Protein AF-0000000079065259 (afdb_homodimer)

Secondary structure (DSSP, 8-state):
--HHHHHHHHHHHH-TT--HHHHHHHHT--HHHHHHHHHHHHHTTSEEEEEEEE-GGGGT--EEEEEEEEE-TT--HHHHHHHHTT-TTEEEEEEEESSSSEEEEEEESSHHHHHHHHHHHHHSTTEEEEEEEEEEEEEE-S--PPPPP--/--HHHHHHHHHHHH-TT--HHHHHHHHT--HHHHHHHHHHHHHTTSEEEEEEEE-GGGGT--EEEEEEEEE-TT--HHHHHHHHTT-TTEEEEEEEESSSSEEEEEEESSHHHHHHHHHHHHHSTTEEEEEEEEEEEEEE-S--PPPPP--

pLDDT: mean 95.21, std 5.78, range [47.5, 98.75]

Sequence (302 aa):
MDAVDRQLIQALRENGRASYAELGRLVGLSGPSVTDRINRLETAGVITGYRATVDSASLGLGVTALIGISLSDAADHEDVARRLKDLAEIEDCWFIAGDDSYMLKVRVGDVDGLEKTIRRLSGTKGVSRTRTTIVLSTKWENRVGELPEESMDAVDRQLIQALRENGRASYAELGRLVGLSGPSVTDRINRLETAGVITGYRATVDSASLGLGVTALIGISLSDAADHEDVARRLKDLAEIEDCWFIAGDDSYMLKVRVGDVDGLEKTIRRLSGTKGVSRTRTTIVLSTKWENRVGELPEES

Solvent-accessible surface area (backbone atoms only — not comparable to full-atom values): 16024 Å² total; per-residue (Å²): 133,55,72,63,55,50,50,52,50,51,49,27,44,71,31,33,66,65,44,54,62,58,50,8,66,73,71,72,47,52,46,69,58,42,50,52,51,51,50,48,36,40,74,71,48,38,38,68,48,31,21,39,38,64,38,48,56,79,60,52,36,64,31,43,31,42,33,33,30,28,61,35,92,85,40,51,68,67,60,37,52,58,58,53,65,72,42,56,46,50,25,28,37,30,36,37,60,57,96,32,44,30,45,31,36,34,50,28,52,39,69,68,51,45,52,52,48,53,52,50,51,60,64,36,77,42,41,65,45,75,46,80,29,45,47,74,43,75,77,46,65,79,49,80,52,82,74,68,73,87,127,132,54,72,64,54,49,50,53,51,51,50,25,42,69,31,32,65,65,46,54,64,58,53,10,67,74,71,73,46,52,45,68,59,43,49,51,50,51,51,48,35,39,74,71,48,39,38,68,47,30,22,38,38,64,37,49,54,80,57,51,35,64,31,43,33,41,35,34,31,28,60,34,91,84,39,53,69,67,60,38,54,57,58,53,65,72,43,55,45,49,26,27,36,30,37,36,61,58,97,32,44,29,44,32,36,35,51,28,52,37,69,67,50,44,53,52,50,52,52,52,52,59,65,35,77,41,42,65,45,73,46,80,30,46,46,74,42,74,78,46,66,79,49,82,51,82,73,67,73,85,128

InterPro domains:
  IPR000485 AsnC-type HTH domain [PF13404] (1-42)
  IPR000485 AsnC-type HTH domain [PR00033] (1-17)
  IPR000485 AsnC-type HTH domain [PR00033] (17-28)
  IPR000485 AsnC-type HTH domain [PR00033] (28-47)
  IPR000485 AsnC-type HTH domain [PS50956] (1-62)
  IPR011008 Dimeric alpha-beta barrel [SSF54909] (61-143)
  IPR011991 ArsR-like helix-turn-helix domain [cd00090] (2-52)
  IPR019885 Transcription regulator HTH, AsnC-type, conserved site [PS00519] (19-45)
  IPR019887 Transcription regulator AsnC/Lrp, ligand binding domain [PF01037] (64-142)
  IPR019888 Transcription regulator AsnC-like [SM00344] (1-108)
  IPR036388 Winged helix-like DNA-binding domain superfamily [G3DSA:1.10.10.10] (2-52)
  IPR036390 Winged helix DNA-binding domain superfamily [SSF46785] (1-60)

Structure (mmCIF, N/CA/C/O backbone):
data_AF-0000000079065259-model_v1
#
loop_
_entity.id
_entity.type
_entity.pdbx_description
1 polymer 'AsnC family transcriptional regulator'
#
loop_
_atom_site.group_PDB
_atom_site.id
_atom_site.type_symbol
_atom_site.label_atom_id
_atom_site.label_alt_id
_atom_site.label_comp_id
_atom_site.label_asym_id
_atom_site.label_entity_id
_atom_site.label_seq_id
_atom_site.pdbx_PDB_ins_code
_atom_site.Cartn_x
_atom_site.Cartn_y
_atom_site.Cartn_z
_atom_site.occupancy
_atom_site.B_iso_or_equiv
_atom_site.auth_seq_id
_atom_site.auth_comp_id
_atom_site.auth_asym_id
_atom_site.auth_atom_id
_atom_site.pdbx_PDB_model_num
ATOM 1 N N . MET A 1 1 ? -21.047 -11.742 -5.621 1 87.88 1 MET A N 1
ATOM 2 C CA . MET A 1 1 ? -19.938 -12.453 -4.996 1 87.88 1 MET A CA 1
ATOM 3 C C . MET A 1 1 ? -20.406 -13.227 -3.77 1 87.88 1 MET A C 1
ATOM 5 O O . MET A 1 1 ? -21.047 -12.664 -2.881 1 87.88 1 MET A O 1
ATOM 9 N N . ASP A 1 2 ? -20.25 -14.422 -3.752 1 92.44 2 ASP A N 1
ATOM 10 C CA . ASP A 1 2 ? -20.75 -15.242 -2.648 1 92.44 2 ASP A CA 1
ATOM 11 C C . ASP A 1 2 ? -19.625 -15.562 -1.657 1 92.44 2 ASP A C 1
ATOM 13 O O . ASP A 1 2 ? -18.531 -14.992 -1.744 1 92.44 2 ASP A O 1
ATOM 17 N N . ALA A 1 3 ? -19.969 -16.391 -0.69 1 93.19 3 ALA A N 1
ATOM 18 C CA . ALA A 1 3 ? -19.062 -16.703 0.403 1 93.19 3 ALA A CA 1
ATOM 19 C C . ALA A 1 3 ? -17.797 -17.391 -0.116 1 93.19 3 ALA A C 1
ATOM 21 O O . ALA A 1 3 ? -16.703 -17.172 0.393 1 93.19 3 ALA A O 1
ATOM 22 N N . VAL A 1 4 ? -17.984 -18.219 -1.066 1 95.25 4 VAL A N 1
ATOM 23 C CA . VAL A 1 4 ? -16.859 -18.938 -1.641 1 95.25 4 VAL A CA 1
ATOM 24 C C . VAL A 1 4 ? -15.906 -17.969 -2.311 1 95.25 4 VAL A C 1
ATOM 26 O O . VAL A 1 4 ? -14.688 -18.047 -2.115 1 95.25 4 VAL A O 1
ATOM 29 N N . ASP A 1 5 ? -16.453 -17.062 -3.129 1 95.94 5 ASP A N 1
ATOM 30 C CA . ASP A 1 5 ? -15.633 -16.047 -3.768 1 95.94 5 ASP A CA 1
ATOM 31 C C . ASP A 1 5 ? -14.805 -15.281 -2.734 1 95.94 5 ASP A C 1
ATOM 33 O O . ASP A 1 5 ? -13.609 -15.062 -2.93 1 95.94 5 ASP A O 1
ATOM 37 N N . ARG A 1 6 ? -15.43 -14.922 -1.672 1 95.25 6 ARG A N 1
ATOM 38 C CA . ARG A 1 6 ? -14.766 -14.148 -0.633 1 95.25 6 ARG A CA 1
ATOM 39 C C . ARG A 1 6 ? -13.641 -14.953 0.016 1 95.25 6 ARG A C 1
ATOM 41 O O . ARG A 1 6 ? -12.578 -14.422 0.318 1 95.25 6 ARG A O 1
ATOM 48 N N . GLN A 1 7 ? -13.898 -16.141 0.241 1 95.75 7 GLN A N 1
ATOM 49 C CA . GLN A 1 7 ? -12.875 -17 0.818 1 95.75 7 GLN A CA 1
ATOM 50 C C . GLN A 1 7 ? -11.672 -17.141 -0.114 1 95.75 7 GLN A C 1
ATOM 52 O O . GLN A 1 7 ? -10.523 -17.094 0.336 1 95.75 7 GLN A O 1
ATOM 57 N N . LEU A 1 8 ? -11.977 -17.328 -1.354 1 97.12 8 LEU A N 1
ATOM 58 C CA . LEU A 1 8 ? -10.906 -17.438 -2.346 1 97.12 8 LEU A CA 1
ATOM 59 C C . LEU A 1 8 ? -10.078 -16.156 -2.393 1 97.12 8 LEU A C 1
ATOM 61 O O . LEU A 1 8 ? -8.852 -16.219 -2.42 1 97.12 8 LEU A O 1
ATOM 65 N N . ILE A 1 9 ? -10.766 -15.039 -2.396 1 97.25 9 ILE A N 1
ATOM 66 C CA . ILE A 1 9 ? -10.086 -13.75 -2.439 1 97.25 9 ILE A CA 1
ATOM 67 C C . ILE A 1 9 ? -9.203 -13.594 -1.205 1 97.25 9 ILE A C 1
ATOM 69 O O . ILE A 1 9 ? -8.039 -13.195 -1.314 1 97.25 9 ILE A O 1
ATOM 73 N N . GLN A 1 10 ? -9.805 -13.922 -0.078 1 96 10 GLN A N 1
ATOM 74 C CA . GLN A 1 10 ? -9.047 -13.797 1.164 1 96 10 GLN A CA 1
ATOM 75 C C . GLN A 1 10 ? -7.793 -14.672 1.13 1 96 10 GLN A C 1
ATOM 77 O O . GLN A 1 10 ? -6.711 -14.219 1.506 1 96 10 GLN A O 1
ATOM 82 N N . ALA A 1 11 ? -7.91 -15.852 0.717 1 97 11 ALA A N 1
ATOM 83 C CA . ALA A 1 11 ? -6.785 -16.781 0.634 1 97 11 ALA A CA 1
ATOM 84 C C . ALA A 1 11 ? -5.699 -16.25 -0.3 1 97 11 ALA A C 1
ATOM 86 O O . ALA A 1 11 ? -4.512 -16.297 0.024 1 97 11 ALA A O 1
ATOM 87 N N . LEU A 1 12 ? -6.09 -15.688 -1.413 1 97.69 12 LEU A N 1
ATOM 88 C CA . LEU A 1 12 ? -5.145 -15.195 -2.41 1 97.69 12 LEU A CA 1
ATOM 89 C C . LEU A 1 12 ? -4.484 -13.906 -1.939 1 97.69 12 LEU A C 1
ATOM 91 O O . LEU A 1 12 ? -3.332 -13.633 -2.285 1 97.69 12 LEU A O 1
ATOM 95 N N . ARG A 1 13 ? -5.199 -13.086 -1.148 1 96.81 13 ARG A N 1
ATOM 96 C CA . ARG A 1 13 ? -4.605 -11.891 -0.563 1 96.81 13 ARG A CA 1
ATOM 97 C C . ARG A 1 13 ? -3.531 -12.25 0.455 1 96.81 13 ARG A C 1
ATOM 99 O O . ARG A 1 13 ? -2.555 -11.516 0.624 1 96.81 13 ARG A O 1
ATOM 106 N N . GLU A 1 14 ? -3.74 -13.367 1.063 1 95.81 14 GLU A N 1
ATOM 107 C CA . GLU A 1 14 ? -2.768 -13.844 2.045 1 95.81 14 GLU A CA 1
ATOM 108 C C . GLU A 1 14 ? -1.596 -14.547 1.366 1 95.81 14 GLU A C 1
ATOM 110 O O . GLU A 1 14 ? -0.452 -14.422 1.809 1 95.81 14 GLU A O 1
ATOM 115 N N . ASN A 1 15 ? -1.936 -15.258 0.372 1 96.94 15 ASN A N 1
ATOM 116 C CA . ASN A 1 15 ? -0.942 -15.945 -0.444 1 96.94 15 ASN A CA 1
ATOM 117 C C . ASN A 1 15 ? -1.307 -15.906 -1.926 1 96.94 15 ASN A C 1
ATOM 119 O O . ASN A 1 15 ? -2.02 -16.781 -2.418 1 96.94 15 ASN A O 1
ATOM 123 N N . GLY A 1 16 ? -0.635 -15.047 -2.592 1 97.19 16 GLY A N 1
ATOM 124 C CA . GLY A 1 16 ? -0.936 -14.812 -3.996 1 97.19 16 GLY A CA 1
ATOM 125 C C . GLY A 1 16 ? -0.464 -15.938 -4.898 1 97.19 16 GLY A C 1
ATOM 126 O O . GLY A 1 16 ? -0.795 -15.969 -6.086 1 97.19 16 GLY A O 1
ATOM 127 N N . ARG A 1 17 ? 0.291 -16.875 -4.359 1 95.94 17 ARG A N 1
ATOM 128 C CA . ARG A 1 17 ? 0.796 -17.984 -5.156 1 95.94 17 ARG A CA 1
ATOM 129 C C . ARG A 1 17 ? 0.145 -19.297 -4.738 1 95.94 17 ARG A C 1
ATOM 131 O O . ARG A 1 17 ? 0.593 -20.375 -5.141 1 95.94 17 ARG A O 1
ATOM 138 N N . ALA A 1 18 ? -0.876 -19.188 -3.918 1 95.81 18 ALA A N 1
ATOM 13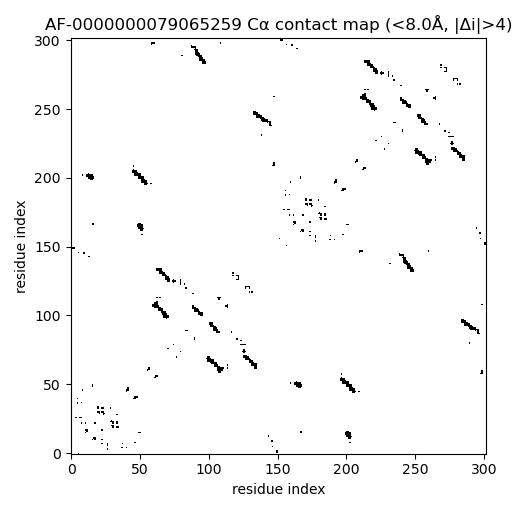9 C CA . ALA A 1 18 ? -1.6 -20.406 -3.559 1 95.81 18 ALA A CA 1
ATOM 140 C C . ALA A 1 18 ? -2.035 -21.172 -4.805 1 95.81 18 ALA A C 1
ATOM 142 O O . ALA A 1 18 ? -2.516 -20.562 -5.773 1 95.81 18 ALA A O 1
ATOM 143 N N . SER A 1 19 ? -1.857 -22.484 -4.762 1 94.12 19 SER A N 1
ATOM 144 C CA . SER A 1 19 ? -2.225 -23.297 -5.91 1 94.12 19 SER A CA 1
ATOM 145 C C . SER A 1 19 ? -3.734 -23.5 -5.984 1 94.12 19 SER A C 1
ATOM 147 O O . SER A 1 19 ? -4.426 -23.422 -4.969 1 94.12 19 SER A O 1
ATOM 149 N N . TYR A 1 20 ? -4.125 -23.812 -7.172 1 92.44 20 TYR A N 1
ATOM 150 C CA . TYR A 1 20 ? -5.551 -24.078 -7.34 1 92.44 20 TYR A CA 1
ATOM 151 C C . TYR A 1 20 ? -5.969 -25.312 -6.535 1 92.44 20 TYR A C 1
ATOM 153 O O . TYR A 1 20 ? -7.098 -25.375 -6.039 1 92.44 20 TYR A O 1
ATOM 161 N N . ALA A 1 21 ? -5.078 -26.266 -6.418 1 93.75 21 ALA A N 1
ATOM 162 C CA . ALA A 1 21 ? -5.348 -27.438 -5.605 1 93.75 21 ALA A CA 1
ATOM 163 C C . ALA A 1 21 ? -5.531 -27.062 -4.137 1 93.75 21 ALA A C 1
ATOM 165 O O . ALA A 1 21 ? -6.473 -27.516 -3.484 1 93.75 21 ALA A O 1
ATOM 166 N N . GLU A 1 22 ? -4.652 -26.266 -3.617 1 95.5 22 GLU A N 1
ATOM 167 C CA . GLU A 1 22 ? -4.746 -25.797 -2.242 1 95.5 22 GLU A CA 1
ATOM 168 C C . GLU A 1 22 ? -6.031 -25 -2.021 1 95.5 22 GLU A C 1
ATOM 170 O O . GLU A 1 22 ? -6.719 -25.188 -1.015 1 95.5 22 GLU A O 1
ATOM 175 N N . LEU A 1 23 ? -6.355 -24.141 -2.959 1 97.38 23 LEU A N 1
ATOM 176 C CA . LEU A 1 23 ? -7.559 -23.312 -2.865 1 97.38 23 LEU A CA 1
ATOM 177 C C . LEU A 1 23 ? -8.812 -24.172 -2.912 1 97.38 23 LEU A C 1
ATOM 179 O O . LEU A 1 23 ? -9.781 -23.922 -2.193 1 97.38 23 LEU A O 1
ATOM 183 N N . GLY A 1 24 ? -8.758 -25.172 -3.801 1 97.25 24 GLY A N 1
ATOM 184 C CA . GLY A 1 24 ? -9.875 -26.109 -3.861 1 97.25 24 GLY A CA 1
ATOM 185 C C . GLY A 1 24 ? -10.133 -26.812 -2.543 1 97.25 24 GLY A C 1
ATOM 186 O O . GLY A 1 24 ? -11.289 -26.938 -2.123 1 97.25 24 GLY A O 1
ATOM 187 N N . ARG A 1 25 ? -9.117 -27.312 -1.9 1 96.69 25 ARG A N 1
ATOM 188 C CA . ARG A 1 25 ? -9.242 -27.953 -0.598 1 96.69 25 ARG A CA 1
ATOM 189 C C . ARG A 1 25 ? -9.82 -27 0.437 1 96.69 25 ARG A C 1
ATOM 191 O O . ARG A 1 25 ? -10.648 -27.406 1.259 1 96.69 25 ARG A O 1
ATOM 198 N N . LEU A 1 26 ? -9.43 -25.797 0.358 1 95.5 26 LEU A N 1
ATOM 199 C CA . LEU A 1 26 ? -9.859 -24.781 1.312 1 95.5 26 LEU A CA 1
ATOM 200 C C . LEU A 1 26 ? -11.367 -24.562 1.229 1 95.5 26 LEU A C 1
ATOM 202 O O . LEU A 1 26 ? -12.031 -24.391 2.254 1 95.5 26 LEU A O 1
ATOM 206 N N . VAL A 1 27 ? -11.953 -24.547 0.035 1 96.31 27 VAL A N 1
ATOM 207 C CA . VAL A 1 27 ? -13.344 -24.109 -0.113 1 96.31 27 VAL A CA 1
ATOM 208 C C . VAL A 1 27 ? -14.219 -25.312 -0.477 1 96.31 27 VAL A C 1
ATOM 210 O O . VAL A 1 27 ? -15.43 -25.156 -0.673 1 96.31 27 VAL A O 1
ATOM 213 N N . GLY A 1 28 ? -13.625 -26.438 -0.65 1 96.69 28 GLY A N 1
ATOM 214 C CA . GLY A 1 28 ? -14.383 -27.641 -0.938 1 96.69 28 GLY A CA 1
ATOM 215 C C . GLY A 1 28 ? -14.844 -27.734 -2.381 1 96.69 28 GLY A C 1
ATOM 216 O O . GLY A 1 28 ? -15.977 -28.141 -2.654 1 96.69 28 GLY A O 1
ATOM 217 N N . LEU A 1 29 ? -14.117 -27.281 -3.285 1 96.69 29 LEU A N 1
ATOM 218 C CA . LEU A 1 29 ? -14.414 -27.328 -4.711 1 96.69 29 LEU A CA 1
ATOM 219 C C . LEU A 1 29 ? -13.305 -28.031 -5.484 1 96.69 29 LEU A C 1
ATOM 221 O O . LEU A 1 29 ? -12.203 -28.219 -4.961 1 96.69 29 LEU A O 1
ATOM 225 N N . SER A 1 30 ? -13.672 -28.422 -6.719 1 93.81 30 SER A N 1
ATOM 226 C CA . SER A 1 30 ? -12.672 -29 -7.605 1 93.81 30 SER A CA 1
ATOM 227 C C . SER A 1 30 ? -11.734 -27.922 -8.156 1 93.81 30 SER A C 1
ATOM 229 O O . SER A 1 30 ? -12.07 -26.734 -8.156 1 93.81 30 SER A O 1
ATOM 231 N N . GLY A 1 31 ? -10.578 -28.375 -8.656 1 91.31 31 GLY A N 1
ATOM 232 C CA . GLY A 1 31 ? -9.625 -27.469 -9.289 1 91.31 31 GLY A CA 1
ATOM 233 C C . GLY A 1 31 ? -10.227 -26.656 -10.406 1 91.31 31 GLY A C 1
ATOM 234 O O . GLY A 1 31 ? -10.156 -25.422 -10.391 1 91.31 31 GLY A O 1
ATOM 235 N N . PRO A 1 32 ? -10.859 -27.312 -11.328 1 93.81 32 PRO A N 1
ATOM 236 C CA . PRO A 1 32 ? -11.492 -26.578 -12.43 1 93.81 32 PRO A CA 1
ATOM 237 C C . PRO A 1 32 ? -12.539 -25.578 -11.961 1 93.81 32 PRO A C 1
ATOM 239 O O . PRO A 1 32 ? -12.641 -24.484 -12.508 1 93.81 32 PRO A O 1
ATOM 242 N N . SER A 1 33 ? -13.336 -25.875 -11 1 95.69 33 SER A N 1
ATOM 243 C CA . SER A 1 33 ? -14.336 -24.953 -10.461 1 95.69 33 SER A CA 1
ATOM 244 C C . SER A 1 33 ? -13.672 -23.719 -9.844 1 95.69 33 SER A C 1
ATOM 246 O O . SER A 1 33 ? -14.148 -22.594 -10.031 1 95.69 33 SER A O 1
ATOM 248 N N . VAL A 1 34 ? -12.602 -23.984 -9.125 1 97.25 34 VAL A N 1
ATOM 249 C CA . VAL A 1 34 ? -11.852 -22.891 -8.531 1 97.25 34 VAL A CA 1
ATOM 250 C C . VAL A 1 34 ? -11.266 -22 -9.633 1 97.25 34 VAL A C 1
ATOM 252 O O . VAL A 1 34 ? -11.352 -20.781 -9.562 1 97.25 34 VAL A O 1
ATOM 255 N N . THR A 1 35 ? -10.703 -22.656 -10.609 1 96.19 35 THR A N 1
ATOM 256 C CA . THR A 1 35 ? -10.133 -21.922 -11.734 1 96.19 35 THR A CA 1
ATOM 257 C C . THR A 1 35 ? -11.18 -21.031 -12.391 1 96.19 35 THR A C 1
ATOM 259 O O . THR A 1 35 ? -10.914 -19.859 -12.664 1 96.19 35 THR A O 1
ATOM 262 N N . ASP A 1 36 ? -12.305 -21.516 -12.602 1 97.06 36 ASP A N 1
ATOM 263 C CA . ASP A 1 36 ? -13.398 -20.766 -13.219 1 97.06 36 ASP A CA 1
ATOM 264 C C . ASP A 1 36 ? -13.781 -19.562 -12.367 1 97.06 36 ASP A C 1
ATOM 266 O O . ASP A 1 36 ? -13.945 -18.453 -12.883 1 97.06 36 ASP A O 1
ATOM 270 N N . ARG A 1 37 ? -13.891 -19.781 -11.141 1 97.5 37 ARG A N 1
ATOM 271 C CA . ARG A 1 37 ? -14.273 -18.703 -10.227 1 97.5 37 ARG A CA 1
ATOM 272 C C . ARG A 1 37 ? -13.219 -17.609 -10.203 1 97.5 37 ARG A C 1
ATOM 274 O O . ARG A 1 37 ? -13.547 -16.422 -10.258 1 97.5 37 ARG A O 1
ATOM 281 N N . ILE A 1 38 ? -11.992 -17.969 -10.125 1 97.5 38 ILE A N 1
ATOM 282 C CA . ILE A 1 38 ? -10.898 -17 -10.07 1 97.5 38 ILE A CA 1
ATOM 283 C C . ILE A 1 38 ? -10.852 -16.203 -11.375 1 97.5 38 ILE A C 1
ATOM 285 O O . ILE A 1 38 ? -10.695 -14.984 -11.359 1 97.5 38 ILE A O 1
ATOM 289 N N . ASN A 1 39 ? -11.008 -16.938 -12.453 1 97.5 39 ASN A N 1
ATOM 290 C CA . ASN A 1 39 ? -11.039 -16.266 -13.75 1 97.5 39 ASN A CA 1
ATOM 291 C C . ASN A 1 39 ? -12.156 -15.227 -13.805 1 97.5 39 ASN A C 1
ATOM 293 O O . ASN A 1 39 ? -11.961 -14.125 -14.32 1 97.5 39 ASN A O 1
ATOM 297 N N . ARG A 1 40 ? -13.219 -15.523 -13.328 1 97.69 40 ARG A N 1
ATOM 298 C CA . ARG A 1 40 ? -14.352 -14.602 -13.305 1 97.69 40 ARG A CA 1
ATOM 299 C C . ARG A 1 40 ? -14.039 -13.383 -12.445 1 97.69 40 ARG A C 1
ATOM 301 O O . ARG A 1 40 ? -14.359 -12.25 -12.82 1 97.69 40 ARG A O 1
ATOM 308 N N . LEU A 1 41 ? -13.484 -13.656 -11.289 1 97.94 41 LEU A N 1
ATOM 309 C CA . LEU A 1 41 ? -13.117 -12.57 -10.383 1 97.94 41 LEU A CA 1
ATOM 310 C C . LEU A 1 41 ? -12.094 -11.641 -11.023 1 97.94 41 LEU A C 1
ATOM 312 O O . LEU A 1 41 ? -12.148 -10.422 -10.836 1 97.94 41 LEU A O 1
ATOM 316 N N . GLU A 1 42 ? -11.172 -12.18 -11.758 1 97.81 42 GLU A N 1
ATOM 317 C CA . GLU A 1 42 ? -10.164 -11.391 -12.461 1 97.81 42 GLU A CA 1
ATOM 318 C C . GLU A 1 42 ? -10.789 -10.609 -13.617 1 97.81 42 GLU A C 1
ATOM 320 O O . GLU A 1 42 ? -10.539 -9.406 -13.773 1 97.81 42 GLU A O 1
ATOM 325 N N . THR A 1 43 ? -11.641 -11.266 -14.375 1 97.81 43 THR A N 1
ATOM 326 C CA . THR A 1 43 ? -12.289 -10.633 -15.516 1 97.81 43 THR A CA 1
ATOM 327 C C . THR A 1 43 ? -13.203 -9.5 -15.062 1 97.81 43 THR A C 1
ATOM 329 O O . THR A 1 43 ? -13.305 -8.469 -15.727 1 97.81 43 THR A O 1
ATOM 332 N N . ALA A 1 44 ? -13.828 -9.703 -13.922 1 97.25 44 ALA A N 1
ATOM 333 C CA . ALA A 1 44 ? -14.75 -8.711 -13.375 1 97.25 44 ALA A CA 1
ATOM 334 C C . ALA A 1 44 ? -13.992 -7.547 -12.75 1 97.25 44 ALA A C 1
ATOM 336 O O . ALA A 1 44 ? -14.594 -6.543 -12.359 1 97.25 44 ALA A O 1
ATOM 337 N N . GLY A 1 45 ? -12.68 -7.656 -12.562 1 97.06 45 GLY A N 1
ATOM 338 C CA . GLY A 1 45 ? -11.859 -6.582 -12.016 1 97.06 45 GLY A CA 1
ATOM 339 C C . GLY A 1 45 ? -11.828 -6.562 -10.5 1 97.06 45 GLY A C 1
ATOM 340 O O . GLY A 1 45 ? -11.406 -5.578 -9.898 1 97.06 45 GLY A O 1
ATOM 341 N N . VAL A 1 46 ? -12.383 -7.602 -9.844 1 97.38 46 VAL A N 1
ATOM 342 C CA . VAL A 1 46 ? -12.297 -7.719 -8.398 1 97.38 46 VAL A CA 1
ATOM 343 C C . VAL A 1 46 ? -10.859 -8.023 -7.988 1 97.38 46 VAL A C 1
ATOM 345 O O . VAL A 1 46 ? -10.305 -7.375 -7.098 1 97.38 46 VAL A O 1
ATOM 348 N N . ILE A 1 47 ? -10.344 -9.086 -8.547 1 97.69 47 ILE A N 1
ATOM 349 C CA . ILE A 1 47 ? -8.914 -9.32 -8.461 1 97.69 47 ILE A CA 1
ATOM 350 C C . ILE A 1 47 ? -8.203 -8.602 -9.609 1 97.69 47 ILE A C 1
ATOM 352 O O . ILE A 1 47 ? -8.484 -8.852 -10.781 1 97.69 47 ILE A O 1
ATOM 356 N N . THR A 1 48 ? -7.258 -7.746 -9.25 1 97.12 48 THR A N 1
ATOM 357 C CA . THR A 1 48 ? -6.691 -6.875 -10.273 1 97.12 48 THR A CA 1
ATOM 358 C C . THR A 1 48 ? -5.273 -7.312 -10.625 1 97.12 48 THR A C 1
ATOM 360 O O . THR A 1 48 ? -4.656 -6.75 -11.531 1 97.12 48 THR A O 1
ATOM 363 N N . GLY A 1 49 ? -4.719 -8.305 -9.883 1 96.75 49 GLY A N 1
ATOM 364 C CA . GLY A 1 49 ? -3.398 -8.828 -10.195 1 96.75 49 GLY A CA 1
ATOM 365 C C . GLY A 1 49 ? -2.742 -9.523 -9.023 1 96.75 49 GLY A C 1
ATOM 366 O O . GLY A 1 49 ? -3.393 -9.789 -8.008 1 96.75 49 GLY A O 1
ATOM 367 N N . TYR A 1 50 ? -1.503 -9.859 -9.195 1 97.56 50 TYR A N 1
ATOM 368 C CA . TYR A 1 50 ? -0.663 -10.516 -8.203 1 97.56 50 TYR A CA 1
ATOM 369 C C . TYR A 1 50 ? 0.716 -9.867 -8.141 1 97.56 50 TYR A C 1
ATOM 371 O O . TYR A 1 50 ? 1.293 -9.523 -9.172 1 97.56 50 TYR A O 1
ATOM 379 N N . ARG A 1 51 ? 1.202 -9.758 -6.934 1 97.31 51 ARG A N 1
ATOM 380 C CA . ARG A 1 51 ? 2.494 -9.102 -6.777 1 97.31 51 ARG A CA 1
ATOM 381 C C . ARG A 1 51 ? 3.328 -9.773 -5.691 1 97.31 51 ARG A C 1
ATOM 383 O O . ARG A 1 51 ? 2.783 -10.281 -4.715 1 97.31 51 ARG A O 1
ATOM 390 N N . ALA A 1 52 ? 4.617 -9.688 -5.898 1 97.5 52 ALA A N 1
ATOM 391 C CA . ALA A 1 52 ? 5.52 -10.008 -4.793 1 97.5 52 ALA A CA 1
ATOM 392 C C . ALA A 1 52 ? 5.633 -8.828 -3.826 1 97.5 52 ALA A C 1
ATOM 394 O O . ALA A 1 52 ? 5.684 -7.672 -4.25 1 97.5 52 ALA A O 1
ATOM 395 N N . THR A 1 53 ? 5.57 -9.125 -2.586 1 96.62 53 THR A N 1
ATOM 396 C CA . THR A 1 53 ? 5.926 -8.141 -1.566 1 96.62 53 THR A CA 1
ATOM 397 C C . THR A 1 53 ? 7.414 -8.211 -1.245 1 96.62 53 THR A C 1
ATOM 399 O O . THR A 1 53 ? 8.008 -9.297 -1.239 1 96.62 53 THR A O 1
ATOM 402 N N . VAL A 1 54 ? 7.984 -7.012 -0.981 1 96.31 54 VAL A N 1
ATOM 403 C CA . VAL A 1 54 ? 9.438 -6.957 -0.828 1 96.31 54 VAL A CA 1
ATOM 404 C C . VAL A 1 54 ? 9.797 -6.055 0.352 1 96.31 54 VAL A C 1
ATOM 406 O O . VAL A 1 54 ? 8.984 -5.234 0.785 1 96.31 54 VAL A O 1
ATOM 409 N N . ASP A 1 55 ? 10.961 -6.293 0.897 1 96.19 55 ASP A N 1
ATOM 410 C CA . ASP A 1 55 ? 11.586 -5.363 1.831 1 96.19 55 ASP A CA 1
ATOM 411 C C . ASP A 1 55 ? 12.297 -4.234 1.088 1 96.19 55 ASP A C 1
ATOM 413 O O . ASP A 1 55 ? 13.398 -4.418 0.575 1 96.19 55 ASP A O 1
ATOM 417 N N . SER A 1 56 ? 11.719 -3.08 1.075 1 94.12 56 SER A N 1
ATOM 418 C CA . SER A 1 56 ? 12.211 -1.969 0.269 1 94.12 56 SER A CA 1
ATOM 419 C C . SER A 1 56 ? 13.633 -1.577 0.673 1 94.12 56 SER A C 1
ATOM 421 O O . SER A 1 56 ? 14.438 -1.192 -0.174 1 94.12 56 SER A O 1
ATOM 423 N N . ALA A 1 57 ? 13.898 -1.638 1.931 1 92.56 57 ALA A N 1
ATOM 424 C CA . ALA A 1 57 ? 15.227 -1.269 2.416 1 92.56 57 ALA A CA 1
ATOM 425 C C . ALA A 1 57 ? 16.297 -2.16 1.8 1 92.56 57 ALA A C 1
ATOM 427 O O . ALA A 1 57 ? 17.375 -1.679 1.42 1 92.56 57 ALA A O 1
ATOM 428 N N . SER A 1 58 ? 16.031 -3.406 1.653 1 93.75 58 SER A N 1
ATOM 429 C CA . SER A 1 58 ? 16.969 -4.359 1.064 1 93.75 58 SER A CA 1
ATOM 430 C C . SER A 1 58 ? 17.203 -4.062 -0.413 1 93.75 58 SER A C 1
ATOM 432 O O . SER A 1 58 ? 18.156 -4.559 -1.007 1 93.75 58 SER A O 1
ATOM 434 N N . LEU A 1 59 ? 16.328 -3.264 -0.984 1 93.62 59 LEU A N 1
ATOM 435 C CA . LEU A 1 59 ? 16.438 -2.951 -2.406 1 93.62 59 LEU A CA 1
ATOM 436 C C . LEU A 1 59 ? 17.031 -1.562 -2.613 1 93.62 59 LEU A C 1
ATOM 438 O O . LEU A 1 59 ? 17.031 -1.042 -3.73 1 93.62 59 LEU A O 1
ATOM 442 N N . GLY A 1 60 ? 17.484 -0.951 -1.553 1 92.56 60 GLY A N 1
ATOM 443 C CA . GLY A 1 60 ? 18.109 0.359 -1.634 1 92.56 60 GLY A CA 1
ATOM 444 C C . GLY A 1 60 ? 17.109 1.501 -1.596 1 92.56 60 GLY A C 1
ATOM 445 O O . GLY A 1 60 ? 17.438 2.629 -1.97 1 92.56 60 GLY A O 1
ATOM 446 N N . LEU A 1 61 ? 15.945 1.176 -1.272 1 95.19 61 LEU A N 1
ATOM 447 C CA . LEU A 1 61 ? 14.898 2.178 -1.084 1 95.19 61 LEU A CA 1
ATOM 448 C C . LEU A 1 61 ? 14.625 2.404 0.399 1 95.19 61 LEU A C 1
ATOM 450 O O . LEU A 1 61 ? 13.594 1.961 0.917 1 95.19 61 LEU A O 1
ATOM 454 N N . GLY A 1 62 ? 15.492 3.211 0.968 1 94.69 62 GLY A N 1
ATOM 455 C CA . GLY A 1 62 ? 15.531 3.264 2.42 1 94.69 62 GLY A CA 1
ATOM 456 C C . GLY A 1 62 ? 14.766 4.438 2.998 1 94.69 62 GLY A C 1
ATOM 457 O O . GLY A 1 62 ? 14.648 4.57 4.219 1 94.69 62 GLY A O 1
ATOM 458 N N . VAL A 1 63 ? 14.234 5.281 2.102 1 97.06 63 VAL A N 1
ATOM 459 C CA . VAL A 1 63 ? 13.562 6.477 2.604 1 97.06 63 VAL A CA 1
ATOM 460 C C . VAL A 1 63 ? 12.117 6.5 2.115 1 97.06 63 VAL A C 1
ATOM 462 O O . VAL A 1 63 ? 11.859 6.383 0.915 1 97.06 63 VAL A O 1
ATOM 465 N N . THR A 1 64 ? 11.234 6.578 3.037 1 98.19 64 THR A N 1
ATOM 466 C CA . THR A 1 64 ? 9.812 6.77 2.758 1 98.19 64 THR A CA 1
ATOM 467 C C . THR A 1 64 ? 9.336 8.109 3.301 1 98.19 64 THR A C 1
ATOM 469 O O . THR A 1 64 ? 9.75 8.539 4.379 1 98.19 64 THR A O 1
ATOM 472 N N . ALA A 1 65 ? 8.508 8.766 2.543 1 98.75 65 ALA A N 1
ATOM 473 C CA . ALA A 1 65 ? 7.922 10.023 3.002 1 98.75 65 ALA A CA 1
ATOM 474 C C . ALA A 1 65 ? 6.465 10.141 2.561 1 98.75 65 ALA A C 1
ATOM 476 O O . ALA A 1 65 ? 6.074 9.586 1.531 1 98.75 65 ALA A O 1
ATOM 477 N N . LEU A 1 66 ? 5.699 10.773 3.365 1 98.69 66 LEU A N 1
ATOM 478 C CA . LEU A 1 66 ? 4.352 11.227 3.027 1 98.69 66 LEU A CA 1
ATOM 479 C C . LEU A 1 66 ? 4.348 12.711 2.684 1 98.69 66 LEU A C 1
ATOM 481 O O . LEU A 1 66 ? 4.805 13.539 3.475 1 98.69 66 LEU A O 1
ATOM 485 N N . ILE A 1 67 ? 3.777 13.047 1.506 1 98.62 67 ILE A N 1
ATOM 486 C CA . ILE A 1 67 ? 3.865 14.43 1.037 1 98.62 67 ILE A CA 1
ATOM 487 C C . ILE A 1 67 ? 2.471 14.953 0.703 1 98.62 67 ILE A C 1
ATOM 489 O O . ILE A 1 67 ? 1.815 14.445 -0.212 1 98.62 67 ILE A O 1
ATOM 493 N N . GLY A 1 68 ? 2.055 15.906 1.438 1 98.12 68 GLY A N 1
ATOM 494 C CA . GLY A 1 68 ? 0.863 16.656 1.075 1 98.12 68 GLY A CA 1
ATOM 495 C C . GLY A 1 68 ? 1.111 17.688 -0.012 1 98.12 68 GLY A C 1
ATOM 496 O O . GLY A 1 68 ? 2.141 18.359 -0.009 1 98.12 68 GLY A O 1
ATOM 497 N N . ILE A 1 69 ? 0.161 17.75 -0.955 1 98 69 ILE A N 1
ATOM 498 C CA . ILE A 1 69 ? 0.253 18.688 -2.059 1 98 69 ILE A CA 1
ATOM 499 C C . ILE A 1 69 ? -0.976 19.594 -2.064 1 98 69 ILE A C 1
ATOM 501 O O . ILE A 1 69 ? -2.109 19.125 -1.984 1 98 69 ILE A O 1
ATOM 505 N N . SER A 1 70 ? -0.725 20.859 -2.102 1 97.69 70 SER A N 1
ATOM 506 C CA . SER A 1 70 ? -1.779 21.828 -2.354 1 97.69 70 SER A CA 1
ATOM 507 C C . SER A 1 70 ? -1.735 22.328 -3.791 1 97.69 70 SER A C 1
ATOM 509 O O . SER A 1 70 ? -0.656 22.531 -4.355 1 97.69 70 SER A O 1
ATOM 511 N N . LEU A 1 71 ? -2.861 22.578 -4.348 1 96.94 71 LEU A N 1
ATOM 512 C CA . LEU A 1 71 ? -2.949 23 -5.738 1 96.94 71 LEU A CA 1
ATOM 513 C C . LEU A 1 71 ? -3.277 24.484 -5.836 1 96.94 71 LEU A C 1
ATOM 515 O O . LEU A 1 71 ? -3.914 25.047 -4.941 1 96.94 71 LEU A O 1
ATOM 519 N N . SER A 1 72 ? -2.838 25.031 -6.926 1 95.06 72 SER A N 1
ATOM 520 C CA . SER A 1 72 ? -3.23 26.406 -7.211 1 95.06 72 SER A CA 1
ATOM 521 C C . SER A 1 72 ? -4.699 26.484 -7.613 1 95.06 72 SER A C 1
ATOM 523 O O . SER A 1 72 ? -5.289 25.5 -8.039 1 95.06 72 SER A O 1
ATOM 525 N N . ASP A 1 73 ? -5.23 27.703 -7.43 1 90.12 73 ASP A N 1
ATOM 526 C CA . ASP A 1 73 ? -6.648 27.922 -7.695 1 90.12 73 ASP A CA 1
ATOM 527 C C . ASP A 1 73 ? -6.996 27.562 -9.141 1 90.12 73 ASP A C 1
ATOM 529 O O . ASP A 1 73 ? -8.086 27.062 -9.422 1 90.12 73 ASP A O 1
ATOM 533 N N . ALA A 1 74 ? -6.062 27.75 -10.008 1 90.25 74 ALA A N 1
ATOM 534 C CA . ALA A 1 74 ? -6.332 27.578 -11.43 1 90.25 74 ALA A CA 1
ATOM 535 C C . ALA A 1 74 ? -5.988 26.156 -11.883 1 90.25 74 ALA A C 1
ATOM 537 O O . ALA A 1 74 ? -6.168 25.812 -13.055 1 90.25 74 ALA A O 1
ATOM 538 N N . ALA A 1 75 ? -5.637 25.359 -10.867 1 90.25 75 ALA A N 1
ATOM 539 C CA . ALA A 1 75 ? -5.117 24.062 -11.281 1 90.25 75 ALA A CA 1
ATOM 540 C C . ALA A 1 75 ? -6.246 23.109 -11.656 1 90.25 75 ALA A C 1
ATOM 542 O O . ALA A 1 75 ? -7.289 23.078 -10.992 1 90.25 75 ALA A O 1
ATOM 543 N N . ASP A 1 76 ? -6.047 22.453 -12.75 1 92.56 76 ASP A N 1
ATOM 544 C CA . ASP A 1 76 ? -6.863 21.297 -13.094 1 92.56 76 ASP A CA 1
ATOM 545 C C . ASP A 1 76 ? -6.367 20.047 -12.375 1 92.56 76 ASP A C 1
ATOM 547 O O . ASP A 1 76 ? -5.305 19.516 -12.695 1 92.56 76 ASP A O 1
ATOM 551 N N . HIS A 1 77 ? -7.23 19.5 -11.492 1 90.12 77 HIS A N 1
ATOM 552 C CA . HIS A 1 77 ? -6.824 18.406 -10.625 1 90.12 77 HIS A CA 1
ATOM 553 C C . HIS A 1 77 ? -6.434 17.172 -11.438 1 90.12 77 HIS A C 1
ATOM 555 O O . HIS A 1 77 ? -5.48 16.469 -11.086 1 90.12 77 HIS A O 1
ATOM 561 N N . GLU A 1 78 ? -7.125 16.938 -12.477 1 92.12 78 GLU A N 1
ATOM 562 C CA . GLU A 1 78 ? -6.832 15.758 -13.289 1 92.12 78 GLU A CA 1
ATOM 563 C C . GLU A 1 78 ? -5.523 15.938 -14.062 1 92.12 78 GLU A C 1
ATOM 565 O O . GLU A 1 78 ? -4.773 14.977 -14.242 1 92.12 78 GLU A O 1
ATOM 570 N N . ASP A 1 79 ? -5.359 17.109 -14.469 1 95.19 79 ASP A N 1
ATOM 571 C CA . ASP A 1 79 ? -4.105 17.406 -15.148 1 95.19 79 ASP A CA 1
ATOM 572 C C . ASP A 1 79 ? -2.914 17.219 -14.211 1 95.19 79 ASP A C 1
ATOM 574 O O . ASP A 1 79 ? -1.884 16.672 -14.609 1 95.19 79 ASP A O 1
ATOM 578 N N . VAL A 1 80 ? -3.041 17.625 -13.047 1 96.25 80 VAL A N 1
ATOM 579 C CA . VAL A 1 80 ? -1.972 17.484 -12.07 1 96.25 80 VAL A CA 1
ATOM 580 C C . VAL A 1 80 ? -1.718 16 -11.797 1 96.25 80 VAL A C 1
ATOM 582 O O . VAL A 1 80 ? -0.567 15.555 -11.773 1 96.25 80 VAL A O 1
ATOM 585 N N . ALA A 1 81 ? -2.775 15.25 -11.594 1 95.75 81 ALA A N 1
ATOM 586 C CA . ALA A 1 81 ? -2.633 13.82 -11.359 1 95.75 81 ALA A CA 1
ATOM 587 C C . ALA A 1 81 ? -1.852 13.148 -12.484 1 95.75 81 ALA A C 1
ATOM 589 O O . ALA A 1 81 ? -1.018 12.273 -12.242 1 95.75 81 ALA A O 1
ATOM 590 N N . ARG A 1 82 ? -2.113 13.539 -13.68 1 96.12 82 ARG A N 1
ATOM 591 C CA . ARG A 1 82 ? -1.407 12.992 -14.836 1 96.12 82 ARG A CA 1
ATOM 592 C C . ARG A 1 82 ? 0.084 13.312 -14.766 1 96.12 82 ARG A C 1
ATOM 594 O O . ARG A 1 82 ? 0.919 12.453 -15.062 1 96.12 82 ARG A O 1
ATOM 601 N N . ARG A 1 83 ? 0.402 14.477 -14.375 1 96.88 83 ARG A N 1
ATOM 602 C CA . ARG A 1 83 ? 1.798 14.883 -14.25 1 96.88 83 ARG A CA 1
ATOM 603 C C . ARG A 1 83 ? 2.484 14.133 -13.117 1 96.88 83 ARG A C 1
ATOM 605 O O . ARG A 1 83 ? 3.656 13.766 -13.227 1 96.88 83 ARG A O 1
ATOM 612 N N . LEU A 1 84 ? 1.759 13.945 -12.055 1 97.31 84 LEU A N 1
ATOM 613 C CA . LEU A 1 84 ? 2.305 13.203 -10.922 1 97.31 84 LEU A CA 1
ATOM 614 C C . LEU A 1 84 ? 2.656 11.773 -11.328 1 97.31 84 LEU A C 1
ATOM 616 O O . LEU A 1 84 ? 3.598 11.188 -10.789 1 97.31 84 LEU A O 1
ATOM 620 N N . LYS A 1 85 ? 1.953 11.25 -12.266 1 96.25 85 LYS A N 1
ATOM 621 C CA . LYS A 1 85 ? 2.16 9.875 -12.711 1 96.25 85 LYS A CA 1
ATOM 622 C C . LYS A 1 85 ? 3.533 9.703 -13.352 1 96.25 85 LYS A C 1
ATOM 624 O O . LYS A 1 85 ? 4.055 8.586 -13.43 1 96.25 85 LYS A O 1
ATOM 629 N N . ASP A 1 86 ? 4.129 10.766 -13.766 1 95.12 86 ASP A N 1
ATOM 630 C CA . ASP A 1 86 ? 5.441 10.727 -14.406 1 95.12 86 ASP A CA 1
ATOM 631 C C . ASP A 1 86 ? 6.547 10.531 -13.367 1 95.12 86 ASP A C 1
ATOM 633 O O . ASP A 1 86 ? 7.691 10.234 -13.719 1 95.12 86 ASP A O 1
ATOM 637 N N . LEU A 1 87 ? 6.246 10.727 -12.172 1 96.19 87 LEU A N 1
ATOM 638 C CA . LEU A 1 87 ? 7.207 10.523 -11.094 1 96.19 87 LEU A CA 1
ATOM 639 C C . LEU A 1 87 ? 7.113 9.102 -10.547 1 96.19 87 LEU A C 1
ATOM 641 O O . LEU A 1 87 ? 6.227 8.797 -9.75 1 96.19 87 LEU A O 1
ATOM 645 N N . ALA A 1 88 ? 8.055 8.312 -10.82 1 94.62 88 ALA A N 1
ATOM 646 C CA . ALA A 1 88 ? 8.008 6.879 -10.57 1 94.62 88 ALA A CA 1
ATOM 647 C C . ALA A 1 88 ? 8.141 6.578 -9.078 1 94.62 88 ALA A C 1
ATOM 649 O O . ALA A 1 88 ? 7.734 5.512 -8.617 1 94.62 88 ALA A O 1
ATOM 650 N N . GLU A 1 89 ? 8.703 7.492 -8.359 1 95.94 89 GLU A N 1
ATOM 651 C CA . GLU A 1 89 ? 8.961 7.27 -6.938 1 95.94 89 GLU A CA 1
ATOM 652 C C . GLU A 1 89 ? 7.672 7.391 -6.125 1 95.94 89 GLU A C 1
ATOM 654 O O . GLU A 1 89 ? 7.641 7.02 -4.949 1 95.94 89 GLU A O 1
ATOM 659 N N . ILE A 1 90 ? 6.629 7.918 -6.75 1 98.19 90 ILE A N 1
ATOM 660 C CA . ILE A 1 90 ? 5.344 7.988 -6.066 1 98.19 90 ILE A CA 1
ATOM 661 C C . ILE A 1 90 ? 4.672 6.617 -6.09 1 98.19 90 ILE A C 1
ATOM 663 O O . ILE A 1 90 ? 4.219 6.16 -7.141 1 98.19 90 ILE A O 1
ATOM 667 N N . GLU A 1 91 ? 4.508 6.07 -4.918 1 97.38 91 GLU A N 1
ATOM 668 C CA . GLU A 1 91 ? 3.924 4.734 -4.82 1 97.38 91 GLU A CA 1
ATOM 669 C C . GLU A 1 91 ? 2.41 4.805 -4.629 1 97.38 91 GLU A C 1
ATOM 671 O O . GLU A 1 91 ? 1.681 3.92 -5.078 1 97.38 91 GLU A O 1
ATOM 676 N N . ASP A 1 92 ? 1.971 5.746 -3.887 1 98.31 92 ASP A N 1
ATOM 677 C CA . ASP A 1 92 ? 0.55 5.973 -3.637 1 98.31 92 ASP A CA 1
ATOM 678 C C . ASP A 1 92 ? 0.176 7.434 -3.875 1 98.31 92 ASP A C 1
ATOM 680 O O . ASP A 1 92 ? 0.94 8.344 -3.535 1 98.31 92 ASP A O 1
ATOM 684 N N . CYS A 1 93 ? -0.99 7.617 -4.438 1 98.5 93 CYS A N 1
ATOM 685 C CA . CYS A 1 93 ? -1.545 8.938 -4.723 1 98.5 93 CYS A CA 1
ATOM 686 C C . CYS A 1 93 ? -3.029 8.984 -4.383 1 98.5 93 CYS A C 1
ATOM 688 O O . CYS A 1 93 ? -3.842 8.32 -5.031 1 98.5 93 CYS A O 1
ATOM 690 N N . TRP A 1 94 ? -3.291 9.797 -3.381 1 98.31 94 TRP A N 1
ATOM 691 C CA . TRP A 1 94 ? -4.668 9.914 -2.908 1 98.31 94 TRP A CA 1
ATOM 692 C C . TRP A 1 94 ? -5.164 11.352 -3.045 1 98.31 94 TRP A C 1
ATOM 694 O O . TRP A 1 94 ? -4.484 12.289 -2.633 1 98.31 94 TRP A O 1
ATOM 704 N N . PHE A 1 95 ? -6.371 11.602 -3.662 1 98.19 95 PHE A N 1
ATOM 705 C CA . PHE A 1 95 ? -7.109 12.852 -3.6 1 98.19 95 PHE A CA 1
ATOM 706 C C . PHE A 1 95 ? -7.914 12.938 -2.307 1 98.19 95 PHE A C 1
ATOM 708 O O . PHE A 1 95 ? -8.711 12.047 -2.002 1 98.19 95 PHE A O 1
ATOM 715 N N . ILE A 1 96 ? -7.68 14 -1.572 1 97.88 96 ILE A N 1
ATOM 716 C CA . ILE A 1 96 ? -8.172 13.938 -0.2 1 97.88 96 ILE A CA 1
ATOM 717 C C . ILE A 1 96 ? -8.984 15.195 0.11 1 97.88 96 ILE A C 1
ATOM 719 O O . ILE A 1 96 ? -8.898 16.188 -0.609 1 97.88 96 ILE A O 1
ATOM 723 N N . ALA A 1 97 ? -9.859 15.016 1.202 1 95.31 97 ALA A N 1
ATOM 724 C CA . ALA A 1 97 ? -10.562 16.141 1.81 1 95.31 97 ALA A CA 1
ATOM 725 C C . ALA A 1 97 ? -9.789 16.688 3.008 1 95.31 97 ALA A C 1
ATOM 727 O O . ALA A 1 97 ? -10 16.25 4.141 1 95.31 97 ALA A O 1
ATOM 728 N N . GLY A 1 98 ? -8.844 17.453 2.879 1 90.56 98 GLY A N 1
ATOM 729 C CA . GLY A 1 98 ? -8.055 18.016 3.957 1 90.56 98 GLY A CA 1
ATOM 730 C C . GLY A 1 98 ? -7.43 19.359 3.594 1 90.56 98 GLY A C 1
ATOM 731 O O . GLY A 1 98 ? -7.875 20.031 2.658 1 90.56 98 GLY A O 1
ATOM 732 N N . ASP A 1 99 ? -6.422 19.703 4.398 1 90.31 99 ASP A N 1
ATOM 733 C CA . ASP A 1 99 ? -5.723 20.953 4.137 1 90.31 99 ASP A CA 1
ATOM 734 C C . ASP A 1 99 ? -5.008 20.922 2.787 1 90.31 99 ASP A C 1
ATOM 736 O O . ASP A 1 99 ? -4.883 21.938 2.117 1 90.31 99 ASP A O 1
ATOM 740 N N . ASP A 1 100 ? -4.566 19.766 2.451 1 95.81 100 ASP A N 1
ATOM 741 C CA . ASP A 1 100 ? -3.969 19.547 1.139 1 95.81 100 ASP A CA 1
ATOM 742 C C . ASP A 1 100 ? -4.969 18.891 0.187 1 95.81 100 ASP A C 1
ATOM 744 O O . ASP A 1 100 ? -6.027 18.422 0.614 1 95.81 100 ASP A O 1
ATOM 748 N N . SER A 1 101 ? -4.59 18.953 -1.104 1 97.25 101 SER A N 1
ATOM 749 C CA . SER A 1 101 ? -5.449 18.344 -2.113 1 97.25 101 SER A CA 1
ATOM 750 C C . SER A 1 101 ? -5.066 16.891 -2.359 1 97.25 101 SER A C 1
ATOM 752 O O . SER A 1 101 ? -5.926 16.062 -2.676 1 97.25 101 SER A O 1
ATOM 754 N N . TYR A 1 102 ? -3.793 16.609 -2.221 1 98.25 102 TYR A N 1
ATOM 755 C CA . TYR A 1 102 ? -3.305 15.25 -2.389 1 98.25 102 TYR A CA 1
ATOM 756 C C . TYR A 1 102 ? -2.416 14.836 -1.22 1 98.25 102 TYR A C 1
ATOM 758 O O . TYR A 1 102 ? -1.752 15.68 -0.612 1 98.25 102 TYR A O 1
ATOM 766 N N . MET A 1 103 ? -2.479 13.578 -0.94 1 98.56 103 MET A N 1
ATOM 767 C CA . MET A 1 103 ? -1.449 12.914 -0.148 1 98.56 103 MET A CA 1
ATOM 768 C C . MET A 1 103 ? -0.714 11.867 -0.98 1 98.56 103 MET A C 1
ATOM 770 O O . MET A 1 103 ? -1.343 11.039 -1.635 1 98.56 103 MET A O 1
ATOM 774 N N . LEU A 1 104 ? 0.606 11.953 -0.99 1 98.75 104 LEU A N 1
ATOM 775 C CA . LEU A 1 104 ? 1.458 11.016 -1.72 1 98.75 104 LEU A CA 1
ATOM 776 C C . LEU A 1 104 ? 2.314 10.203 -0.76 1 98.75 104 LEU A C 1
ATOM 778 O O . LEU A 1 104 ? 2.816 10.727 0.236 1 98.75 104 LEU A O 1
ATOM 782 N N . LYS A 1 105 ? 2.434 9.023 -1.011 1 98.75 105 LYS A N 1
ATOM 783 C CA . LYS A 1 105 ? 3.516 8.234 -0.42 1 98.75 105 LYS A CA 1
ATOM 784 C C . LYS A 1 105 ? 4.652 8.031 -1.419 1 98.75 105 LYS A C 1
ATOM 786 O O . LYS A 1 105 ? 4.43 7.512 -2.516 1 98.75 105 LYS A O 1
ATOM 791 N N . VAL A 1 106 ? 5.812 8.375 -1.01 1 98.44 106 VAL A N 1
ATOM 792 C CA . VAL A 1 106 ? 6.988 8.328 -1.874 1 98.44 106 VAL A CA 1
ATOM 793 C C . VAL A 1 106 ? 8.055 7.43 -1.25 1 98.44 106 VAL A C 1
ATOM 795 O O . VAL A 1 106 ? 8.242 7.43 -0.031 1 98.44 106 VAL A O 1
ATOM 798 N N . ARG A 1 107 ? 8.758 6.75 -2.059 1 97.56 107 ARG A N 1
ATOM 799 C CA . ARG A 1 107 ? 9.875 5.918 -1.63 1 97.56 107 ARG A CA 1
ATOM 800 C C . ARG A 1 107 ? 11.086 6.125 -2.533 1 97.56 107 ARG A C 1
ATOM 802 O O . ARG A 1 107 ? 10.977 6.035 -3.758 1 97.56 107 ARG A O 1
ATOM 809 N N . VAL A 1 108 ? 12.211 6.445 -1.918 1 97.06 108 VAL A N 1
ATOM 810 C CA . VAL A 1 108 ? 13.438 6.766 -2.637 1 97.06 108 VAL A CA 1
ATOM 811 C C . VAL A 1 108 ? 14.633 6.137 -1.922 1 97.06 108 VAL A C 1
ATOM 813 O O . VAL A 1 108 ? 14.477 5.508 -0.874 1 97.06 108 VAL A O 1
ATOM 816 N N . GLY A 1 109 ? 15.781 6.293 -2.5 1 96.06 109 GLY A N 1
ATOM 817 C CA . GLY A 1 109 ? 16.969 5.641 -1.975 1 96.06 109 GLY A CA 1
ATOM 818 C C . GLY A 1 109 ? 17.531 6.324 -0.74 1 96.06 109 GLY A C 1
ATOM 819 O O . GLY A 1 109 ? 17.953 5.656 0.203 1 96.06 109 GLY A O 1
ATOM 820 N N . ASP A 1 110 ? 17.531 7.613 -0.759 1 96.06 110 ASP A N 1
ATOM 821 C CA . ASP A 1 110 ? 18.141 8.391 0.32 1 96.06 110 ASP A CA 1
ATOM 822 C C . ASP A 1 110 ? 17.547 9.797 0.38 1 96.06 110 ASP A C 1
ATOM 824 O O . ASP A 1 110 ? 16.609 10.117 -0.36 1 96.06 110 ASP A O 1
ATOM 828 N N . VAL A 1 111 ? 18.125 10.562 1.236 1 97.06 111 VAL A N 1
ATOM 829 C CA . VAL A 1 111 ? 17.578 11.891 1.484 1 97.06 111 VAL A CA 1
ATOM 830 C C . VAL A 1 111 ? 17.797 12.773 0.26 1 97.06 111 VAL A C 1
ATOM 832 O O . VAL A 1 111 ? 16.938 13.609 -0.069 1 97.06 111 VAL A O 1
ATOM 835 N N . ASP A 1 112 ? 18.906 12.594 -0.419 1 97.56 112 ASP A N 1
ATOM 836 C CA . ASP A 1 112 ? 19.125 13.344 -1.652 1 97.56 112 ASP A CA 1
ATOM 837 C C . ASP A 1 112 ? 18.031 13.062 -2.676 1 97.56 112 ASP A C 1
ATOM 839 O O . ASP A 1 112 ? 17.547 13.984 -3.33 1 97.56 112 ASP A O 1
ATOM 843 N N . GLY A 1 113 ? 17.719 11.812 -2.82 1 96.81 113 GLY A N 1
ATOM 844 C CA . GLY A 1 113 ? 16.609 11.453 -3.693 1 96.81 113 GLY A CA 1
ATOM 845 C C . GLY A 1 113 ? 15.297 12.094 -3.289 1 96.81 113 GLY A C 1
ATOM 846 O O . GLY A 1 113 ? 14.523 12.523 -4.145 1 96.81 113 GLY A O 1
ATOM 847 N N . LEU A 1 114 ? 15.07 12.18 -1.999 1 98.06 114 LEU A N 1
ATOM 848 C CA . LEU A 1 114 ? 13.852 12.812 -1.504 1 98.06 114 LEU A CA 1
ATOM 849 C C . LEU A 1 114 ? 13.836 14.297 -1.845 1 98.06 114 LEU A C 1
ATOM 851 O O . LEU A 1 114 ? 12.82 14.82 -2.316 1 98.06 114 LEU A O 1
ATOM 855 N N . GLU A 1 115 ? 14.922 14.906 -1.593 1 98.38 115 GLU A N 1
ATOM 856 C CA . GLU A 1 115 ? 15.016 16.328 -1.927 1 98.38 115 GLU A CA 1
ATOM 857 C C . GLU A 1 115 ? 14.734 16.562 -3.408 1 98.38 115 GLU A C 1
ATOM 859 O O . GLU A 1 115 ? 14 17.484 -3.766 1 98.38 115 GLU A O 1
ATOM 864 N N . LYS A 1 116 ? 15.305 15.758 -4.266 1 98 116 LYS A N 1
ATOM 865 C CA . LYS A 1 116 ? 15.062 15.867 -5.699 1 98 116 LYS A CA 1
ATOM 866 C C . LYS A 1 116 ? 13.578 15.695 -6.02 1 98 116 LYS A C 1
ATOM 868 O O . LYS A 1 116 ? 13.023 16.438 -6.832 1 98 116 LYS A O 1
ATOM 873 N N . THR A 1 117 ? 13.008 14.742 -5.41 1 97.88 117 THR A N 1
ATOM 874 C CA . THR A 1 117 ? 11.586 14.492 -5.625 1 97.88 117 THR A CA 1
ATOM 875 C C . THR A 1 117 ? 10.758 15.703 -5.207 1 97.88 117 THR A C 1
ATOM 877 O O . THR A 1 117 ? 9.852 16.125 -5.938 1 97.88 117 THR A O 1
ATOM 880 N N . ILE A 1 118 ? 11.039 16.266 -4.02 1 98.12 118 ILE A N 1
ATOM 881 C CA . ILE A 1 118 ? 10.32 17.422 -3.51 1 98.12 118 ILE A CA 1
ATOM 882 C C . ILE A 1 118 ? 10.469 18.594 -4.477 1 98.12 118 ILE A C 1
ATOM 884 O O . ILE A 1 118 ? 9.5 19.297 -4.773 1 98.12 118 ILE A O 1
ATOM 888 N N . ARG A 1 119 ? 11.641 18.812 -5.031 1 98.12 119 ARG A N 1
ATOM 889 C CA . ARG A 1 119 ? 11.891 19.891 -5.984 1 98.12 119 ARG A CA 1
ATOM 890 C C . ARG A 1 119 ? 11.07 19.703 -7.258 1 98.12 119 ARG A C 1
ATOM 892 O O . ARG A 1 119 ? 10.484 20.656 -7.773 1 98.12 119 ARG A O 1
ATOM 899 N N . ARG A 1 120 ? 11.039 18.5 -7.699 1 97.88 120 ARG A N 1
ATOM 900 C CA . ARG A 1 120 ? 10.258 18.203 -8.898 1 97.88 120 ARG A CA 1
ATOM 901 C C . ARG A 1 120 ? 8.773 18.438 -8.664 1 97.88 120 ARG A C 1
ATOM 903 O O . ARG A 1 120 ? 8.086 19.016 -9.508 1 97.88 120 ARG A O 1
ATOM 910 N N . LEU A 1 121 ? 8.32 18.016 -7.512 1 98 121 LEU A N 1
ATOM 911 C CA . LEU A 1 121 ? 6.922 18.219 -7.16 1 98 121 LEU A CA 1
ATOM 912 C C . LEU A 1 121 ? 6.59 19.703 -7.094 1 98 121 LEU A C 1
ATOM 914 O O . LEU A 1 121 ? 5.586 20.156 -7.652 1 98 121 LEU A O 1
ATOM 918 N N . SER A 1 122 ? 7.438 20.438 -6.426 1 97 122 SER A N 1
ATOM 919 C CA . SER A 1 122 ? 7.238 21.875 -6.281 1 97 122 SER A CA 1
ATOM 920 C C . SER A 1 122 ? 7.254 22.578 -7.633 1 97 122 SER A C 1
ATOM 922 O O . SER A 1 122 ? 6.598 23.609 -7.812 1 97 122 SER A O 1
ATOM 924 N N . GLY A 1 123 ? 7.93 22 -8.602 1 96.31 123 GLY A N 1
ATOM 925 C CA . GLY A 1 123 ? 8.031 22.578 -9.93 1 96.31 123 GLY A CA 1
ATOM 926 C C . GLY A 1 123 ? 6.922 22.141 -10.859 1 96.31 123 GLY A C 1
ATOM 927 O O . GLY A 1 123 ? 6.824 22.625 -11.992 1 96.31 123 GLY A O 1
ATOM 928 N N . THR A 1 124 ? 6.172 21.25 -10.445 1 96.38 124 THR A N 1
ATOM 929 C CA . THR A 1 124 ? 5.07 20.75 -11.258 1 96.38 124 THR A CA 1
ATOM 930 C C . THR A 1 124 ? 3.99 21.812 -11.422 1 96.38 124 THR A C 1
ATOM 932 O O . THR A 1 124 ? 3.543 22.406 -10.445 1 96.38 124 THR A O 1
ATOM 935 N N . LYS A 1 125 ? 3.512 22.031 -12.648 1 95.88 125 LYS A N 1
ATOM 936 C CA . LYS A 1 125 ? 2.467 23.016 -12.93 1 95.88 125 LYS A CA 1
ATOM 937 C C . LYS A 1 125 ? 1.194 22.688 -12.148 1 95.88 125 LYS A C 1
ATOM 939 O O . LYS A 1 125 ? 0.713 21.562 -12.172 1 95.88 125 LYS A O 1
ATOM 944 N N . GLY A 1 126 ? 0.698 23.672 -11.469 1 96.44 126 GLY A N 1
ATOM 945 C CA . GLY A 1 126 ? -0.532 23.5 -10.711 1 96.44 126 GLY A CA 1
ATOM 946 C C . GLY A 1 126 ? -0.294 23.25 -9.234 1 96.44 126 GLY A C 1
ATOM 947 O O . GLY A 1 126 ? -1.216 23.359 -8.422 1 96.44 126 GLY A O 1
ATOM 948 N N . VAL A 1 127 ? 0.917 22.891 -8.898 1 97.19 127 VAL A N 1
ATOM 949 C CA . VAL A 1 127 ? 1.261 22.656 -7.5 1 97.19 127 VAL A CA 1
ATOM 950 C C . VAL A 1 127 ? 1.649 23.984 -6.844 1 97.19 127 VAL A C 1
ATOM 952 O O . VAL A 1 127 ? 2.512 24.703 -7.352 1 97.19 127 VAL A O 1
ATOM 955 N N . SER A 1 128 ? 1.003 24.266 -5.766 1 97.19 128 SER A N 1
ATOM 956 C CA . SER A 1 128 ? 1.271 25.516 -5.082 1 97.19 128 SER A CA 1
ATOM 957 C C . SER A 1 128 ? 2.17 25.312 -3.869 1 97.19 128 SER A C 1
ATOM 959 O O . SER A 1 128 ? 2.977 26.188 -3.531 1 97.19 128 SER A O 1
ATOM 961 N N . ARG A 1 129 ? 2 24.219 -3.195 1 96.94 129 ARG A N 1
ATOM 962 C CA . ARG A 1 129 ? 2.764 23.953 -1.979 1 96.94 129 ARG A CA 1
ATOM 963 C C . ARG A 1 129 ? 2.895 22.453 -1.727 1 96.94 129 ARG A C 1
ATOM 965 O O . ARG A 1 129 ? 2.002 21.688 -2.076 1 96.94 129 ARG A O 1
ATOM 972 N N . THR A 1 130 ? 4 22.125 -1.159 1 97.19 130 THR A N 1
ATOM 973 C CA . THR A 1 130 ? 4.227 20.766 -0.682 1 97.19 130 THR A CA 1
ATOM 974 C C . THR A 1 130 ? 4.543 20.766 0.811 1 97.19 130 THR A C 1
ATOM 976 O O . THR A 1 130 ? 5.184 21.688 1.316 1 97.19 130 THR A O 1
ATOM 979 N N . ARG A 1 131 ? 4.082 19.797 1.503 1 97 131 ARG A N 1
ATOM 980 C CA . ARG A 1 131 ? 4.414 19.516 2.896 1 97 131 ARG A CA 1
ATOM 981 C C . ARG A 1 131 ? 4.895 18.094 3.066 1 97 131 ARG A C 1
ATOM 983 O O . ARG A 1 131 ? 4.125 17.141 2.881 1 97 131 ARG A O 1
ATOM 990 N N . THR A 1 132 ? 6.133 17.953 3.533 1 97.81 132 THR A N 1
ATOM 991 C CA . THR A 1 132 ? 6.754 16.641 3.574 1 97.81 132 THR A CA 1
ATOM 992 C C . THR A 1 132 ? 6.844 16.125 5.008 1 97.81 132 THR A C 1
ATOM 994 O O . THR A 1 132 ? 7.289 16.844 5.902 1 97.81 132 THR A O 1
ATOM 997 N N . THR A 1 133 ? 6.441 14.922 5.223 1 98.12 133 THR A N 1
ATOM 998 C CA . THR A 1 133 ? 6.613 14.203 6.477 1 98.12 133 THR A CA 1
ATOM 999 C C . THR A 1 133 ? 7.441 12.938 6.266 1 98.12 133 THR A C 1
ATOM 1001 O O . THR A 1 133 ? 7.027 12.039 5.535 1 98.12 133 THR A O 1
ATOM 1004 N N . ILE A 1 134 ? 8.547 12.883 6.938 1 98.12 134 ILE A N 1
ATOM 1005 C CA . ILE A 1 134 ? 9.414 11.719 6.805 1 98.12 134 ILE A CA 1
ATOM 1006 C C . ILE A 1 134 ? 8.891 10.578 7.672 1 98.12 134 ILE A C 1
ATOM 1008 O O . ILE A 1 134 ? 8.484 10.797 8.812 1 98.12 134 ILE A O 1
ATOM 1012 N N . VAL A 1 135 ? 8.883 9.383 7.152 1 98.44 135 VAL A N 1
ATOM 1013 C CA . VAL A 1 135 ? 8.57 8.172 7.906 1 98.44 135 VAL A CA 1
ATOM 1014 C C . VAL A 1 135 ? 9.82 7.668 8.625 1 98.44 135 VAL A C 1
ATOM 1016 O O . VAL A 1 135 ? 10.805 7.297 7.98 1 98.44 135 VAL A O 1
ATOM 1019 N N . LEU A 1 136 ? 9.703 7.695 9.922 1 97.25 136 LEU A N 1
ATOM 1020 C CA . LEU A 1 136 ? 10.844 7.23 10.703 1 97.25 136 LEU A CA 1
ATOM 1021 C C . LEU A 1 136 ? 10.922 5.707 10.695 1 97.25 136 LEU A C 1
ATOM 1023 O O . LEU A 1 136 ? 12.016 5.141 10.625 1 97.25 136 LEU A O 1
ATOM 1027 N N . SER A 1 137 ? 9.797 5.059 10.758 1 96.25 137 SER A N 1
ATOM 1028 C CA . SER A 1 137 ? 9.742 3.605 10.617 1 96.25 137 SER A CA 1
ATOM 1029 C C . SER A 1 137 ? 8.367 3.152 10.133 1 96.25 137 SER A C 1
ATOM 1031 O O . SER A 1 137 ? 7.348 3.754 10.484 1 96.25 137 SER A O 1
ATOM 1033 N N . THR A 1 138 ? 8.438 2.15 9.32 1 96.88 138 THR A N 1
ATOM 1034 C CA . THR A 1 138 ? 7.227 1.469 8.891 1 96.88 138 THR A CA 1
ATOM 1035 C C . THR A 1 138 ? 6.906 0.297 9.812 1 96.88 138 THR A C 1
ATOM 1037 O O . THR A 1 138 ? 7.617 -0.708 9.82 1 96.88 138 THR A O 1
ATOM 1040 N N . LYS A 1 139 ? 5.824 0.476 10.57 1 97 139 LYS A N 1
ATOM 1041 C CA . LYS A 1 139 ? 5.445 -0.638 11.43 1 97 139 LYS A CA 1
ATOM 1042 C C . LYS A 1 139 ? 4.859 -1.79 10.625 1 97 139 LYS A C 1
ATOM 1044 O O . LYS A 1 139 ? 5.273 -2.939 10.781 1 97 139 LYS A O 1
ATOM 1049 N N . TRP A 1 140 ? 3.902 -1.488 9.727 1 96 140 TRP A N 1
ATOM 1050 C CA . TRP A 1 140 ? 3.445 -2.418 8.703 1 96 140 TRP A CA 1
ATOM 1051 C C . TRP A 1 140 ? 2.762 -1.675 7.559 1 96 140 TRP A C 1
ATOM 1053 O O . TRP A 1 140 ? 2.357 -0.52 7.715 1 96 140 TRP A O 1
ATOM 1063 N N . GLU A 1 141 ? 2.73 -2.385 6.438 1 95.81 141 GLU A N 1
ATOM 1064 C CA . GLU A 1 141 ? 2.039 -1.876 5.258 1 95.81 141 GLU A CA 1
ATOM 1065 C C . GLU A 1 141 ? 1.25 -2.98 4.559 1 95.81 141 GLU A C 1
ATOM 1067 O O . GLU A 1 141 ? 1.61 -4.156 4.645 1 95.81 141 GLU A O 1
ATOM 1072 N N . ASN A 1 142 ? 0.185 -2.512 3.877 1 94.25 142 ASN A N 1
ATOM 1073 C CA . ASN A 1 142 ? -0.606 -3.402 3.033 1 94.25 142 ASN A CA 1
ATOM 1074 C C . ASN A 1 142 ? -1.107 -4.613 3.812 1 94.25 142 ASN A C 1
ATOM 1076 O O . ASN A 1 142 ? -1.098 -5.734 3.299 1 94.25 142 ASN A O 1
ATOM 1080 N N . ARG A 1 143 ? -1.477 -4.398 5.02 1 94.88 143 ARG A N 1
ATOM 1081 C CA . ARG A 1 143 ? -2.031 -5.484 5.824 1 94.88 143 ARG A CA 1
ATOM 1082 C C . ARG A 1 143 ? -3.334 -6 5.223 1 94.88 143 ARG A C 1
ATOM 1084 O O . ARG A 1 143 ? -4.168 -5.215 4.766 1 94.88 143 ARG A O 1
ATOM 1091 N N . VAL A 1 144 ? -3.463 -7.254 5.234 1 92 144 VAL A N 1
ATOM 1092 C CA . VAL A 1 144 ? -4.672 -7.898 4.73 1 92 144 VAL A CA 1
ATOM 1093 C C . VAL A 1 144 ? -5.676 -8.07 5.867 1 92 144 VAL A C 1
ATOM 1095 O O . VAL A 1 144 ? -5.492 -8.914 6.746 1 92 144 VAL A O 1
ATOM 1098 N N . GLY A 1 145 ? -6.672 -7.277 5.871 1 87.5 145 GLY A N 1
ATOM 1099 C CA . GLY A 1 145 ? -7.723 -7.426 6.863 1 87.5 145 GLY A CA 1
ATOM 1100 C C . GLY A 1 145 ? -8.797 -8.422 6.453 1 87.5 145 GLY A C 1
ATOM 1101 O O . GLY A 1 145 ? -8.82 -8.875 5.309 1 87.5 145 GLY A O 1
ATOM 1102 N N . GLU A 1 146 ? -9.633 -8.672 7.359 1 85.81 146 GLU A N 1
ATOM 1103 C CA . GLU A 1 146 ? -10.742 -9.578 7.07 1 85.81 146 GLU A CA 1
ATOM 1104 C C . GLU A 1 146 ? -11.797 -8.906 6.203 1 85.81 146 GLU A C 1
ATOM 1106 O O . GLU A 1 146 ? -12.117 -7.73 6.41 1 85.81 146 GLU A O 1
ATOM 1111 N N . LEU A 1 147 ? -12.258 -9.625 5.266 1 87.62 147 LEU A N 1
ATOM 1112 C CA . LEU A 1 147 ? -13.328 -9.094 4.422 1 87.62 147 LEU A CA 1
ATOM 1113 C C . LEU A 1 147 ? -14.656 -9.094 5.168 1 87.62 147 LEU A C 1
ATOM 1115 O O . LEU A 1 147 ? -14.953 -10.031 5.914 1 87.62 147 LEU A O 1
ATOM 1119 N N . PRO A 1 148 ? -15.344 -7.973 4.98 1 80.5 148 PRO A N 1
ATOM 1120 C CA . PRO A 1 148 ? -16.672 -7.949 5.617 1 80.5 148 PRO A CA 1
ATOM 1121 C C . PRO A 1 148 ? -17.578 -9.062 5.109 1 80.5 148 PRO A C 1
ATOM 1123 O O . PRO A 1 148 ? -17.453 -9.5 3.961 1 80.5 148 PRO A O 1
ATOM 1126 N N . GLU A 1 149 ? -18.375 -9.562 6.059 1 71.5 149 GLU A N 1
ATOM 1127 C CA . GLU A 1 149 ? -19.344 -10.578 5.66 1 71.5 149 GLU A CA 1
ATOM 1128 C C . GLU A 1 149 ? -20.391 -9.992 4.727 1 71.5 149 GLU A C 1
ATOM 1130 O O . GLU A 1 149 ? -20.656 -8.789 4.75 1 71.5 149 GLU A O 1
ATOM 1135 N N . GLU A 1 150 ? -20.797 -10.75 3.635 1 63.91 150 GLU A N 1
ATOM 1136 C CA . GLU A 1 150 ? -21.875 -10.305 2.766 1 63.91 150 GLU A CA 1
ATOM 1137 C C . GLU A 1 150 ? -23.016 -9.68 3.572 1 63.91 150 GLU A C 1
ATOM 1139 O O . GLU A 1 150 ? -23.438 -10.227 4.594 1 63.91 150 GLU A O 1
ATOM 1144 N N . SER A 1 151 ? -23.234 -8.32 3.508 1 47.66 151 SER A N 1
ATOM 1145 C CA . SER A 1 151 ? -24.484 -7.852 4.086 1 47.66 151 SER A CA 1
ATOM 1146 C C . SER A 1 151 ? -25.688 -8.578 3.475 1 47.66 151 SER A C 1
ATOM 1148 O O . SER A 1 151 ? -25.641 -8.992 2.316 1 47.66 151 SER A O 1
ATOM 1150 N N . MET B 1 1 ? 23.172 -8.797 -3.922 1 88.06 1 MET B N 1
ATOM 1151 C CA . MET B 1 1 ? 22.125 -8.914 -4.945 1 88.06 1 MET B CA 1
ATOM 1152 C C . MET B 1 1 ? 22.625 -8.383 -6.285 1 88.06 1 MET B C 1
ATOM 1154 O O . MET B 1 1 ? 23.109 -7.254 -6.371 1 88.06 1 MET B O 1
ATOM 1158 N N . ASP B 1 2 ? 22.656 -9.148 -7.227 1 92.44 2 ASP B N 1
ATOM 1159 C CA . ASP B 1 2 ? 23.188 -8.742 -8.531 1 92.44 2 ASP B CA 1
ATOM 1160 C C . ASP B 1 2 ? 22.047 -8.336 -9.477 1 92.44 2 ASP B C 1
ATOM 1162 O O . ASP B 1 2 ? 20.906 -8.203 -9.055 1 92.44 2 ASP B O 1
ATOM 1166 N N . ALA B 1 3 ? 22.453 -8.062 -10.703 1 93.31 3 ALA B N 1
ATOM 1167 C CA . ALA B 1 3 ? 21.516 -7.547 -11.695 1 93.31 3 ALA B CA 1
ATOM 1168 C C . ALA B 1 3 ? 20.406 -8.555 -11.984 1 93.31 3 ALA B C 1
ATOM 1170 O O . ALA B 1 3 ? 19.25 -8.172 -12.203 1 93.31 3 ALA B O 1
ATOM 1171 N N . VAL B 1 4 ? 20.766 -9.766 -12 1 95.25 4 VAL B N 1
ATOM 1172 C CA . VAL B 1 4 ? 19.797 -10.82 -12.266 1 95.25 4 VAL B CA 1
ATOM 1173 C C . VAL B 1 4 ? 18.75 -10.859 -11.148 1 95.25 4 VAL B C 1
ATOM 1175 O O . VAL B 1 4 ? 17.547 -10.93 -11.414 1 95.25 4 VAL B O 1
ATOM 1178 N N . ASP B 1 5 ? 19.219 -10.844 -9.906 1 95.94 5 ASP B N 1
ATOM 1179 C CA . ASP B 1 5 ? 18.312 -10.805 -8.773 1 95.94 5 ASP B CA 1
ATOM 1180 C C . ASP B 1 5 ? 17.312 -9.656 -8.898 1 95.94 5 ASP B C 1
ATOM 1182 O O . ASP B 1 5 ? 16.125 -9.828 -8.68 1 95.94 5 ASP B O 1
ATOM 1186 N N . ARG B 1 6 ? 17.828 -8.523 -9.258 1 95.31 6 ARG B N 1
ATOM 1187 C CA . ARG B 1 6 ? 16.984 -7.336 -9.367 1 95.31 6 ARG B CA 1
ATOM 1188 C C . ARG B 1 6 ? 15.953 -7.5 -10.477 1 95.31 6 ARG B C 1
ATOM 1190 O O . ARG B 1 6 ? 14.797 -7.078 -10.328 1 95.31 6 ARG B O 1
ATOM 1197 N N . GLN B 1 7 ? 16.359 -8.031 -11.516 1 95.75 7 GLN B N 1
ATOM 1198 C CA . GLN B 1 7 ? 15.422 -8.273 -12.609 1 95.75 7 GLN B CA 1
ATOM 1199 C C . GLN B 1 7 ? 14.32 -9.234 -12.195 1 95.75 7 GLN B C 1
ATOM 1201 O O . GLN B 1 7 ? 13.148 -9.023 -12.523 1 95.75 7 GLN B O 1
ATOM 1206 N N . LEU B 1 8 ? 14.719 -10.266 -11.531 1 97.12 8 LEU B N 1
ATOM 1207 C CA . LEU B 1 8 ? 13.75 -11.242 -11.047 1 97.12 8 LEU B CA 1
ATOM 1208 C C . LEU B 1 8 ? 12.758 -10.594 -10.094 1 97.12 8 LEU B C 1
ATOM 1210 O O . LEU B 1 8 ? 11.547 -10.812 -10.195 1 97.12 8 LEU B O 1
ATOM 1214 N N . ILE B 1 9 ? 13.281 -9.789 -9.188 1 97.25 9 ILE B N 1
ATOM 1215 C CA . ILE B 1 9 ? 12.438 -9.109 -8.219 1 97.25 9 ILE B CA 1
ATOM 1216 C C . ILE B 1 9 ? 11.453 -8.188 -8.938 1 97.25 9 ILE B C 1
ATOM 1218 O O . ILE B 1 9 ? 10.258 -8.188 -8.648 1 97.25 9 ILE B O 1
ATOM 1222 N N . GLN B 1 10 ? 12.023 -7.438 -9.867 1 96.06 10 GLN B N 1
ATOM 1223 C CA . GLN B 1 10 ? 11.18 -6.516 -10.617 1 96.06 10 GLN B CA 1
ATOM 1224 C C . GLN B 1 10 ? 10.062 -7.258 -11.344 1 96.06 10 GLN B C 1
ATOM 1226 O O . GLN B 1 10 ? 8.906 -6.84 -11.305 1 96.06 10 GLN B O 1
ATOM 1231 N N . ALA B 1 11 ? 10.367 -8.312 -11.977 1 97 11 ALA B N 1
ATOM 1232 C CA . ALA B 1 11 ? 9.391 -9.109 -12.711 1 97 11 ALA B CA 1
ATOM 1233 C C . ALA B 1 11 ? 8.305 -9.641 -11.781 1 97 11 ALA B C 1
ATOM 1235 O O . ALA B 1 11 ? 7.117 -9.586 -12.102 1 97 11 ALA B O 1
ATOM 1236 N N . LEU B 1 12 ? 8.688 -10.086 -10.617 1 97.69 12 LEU B N 1
ATOM 1237 C CA . LEU B 1 12 ? 7.746 -10.672 -9.664 1 97.69 12 LEU B CA 1
ATOM 1238 C C . LEU B 1 12 ? 6.883 -9.594 -9.016 1 97.69 12 LEU B C 1
ATOM 1240 O O . LEU B 1 12 ? 5.727 -9.844 -8.664 1 97.69 12 LEU B O 1
ATOM 1244 N N . ARG B 1 13 ? 7.43 -8.383 -8.836 1 96.81 13 ARG B N 1
ATOM 1245 C CA . ARG B 1 13 ? 6.637 -7.266 -8.328 1 96.81 13 ARG B CA 1
ATOM 1246 C C . ARG B 1 13 ? 5.559 -6.859 -9.328 1 96.81 13 ARG B C 1
ATOM 1248 O O . ARG B 1 13 ? 4.484 -6.402 -8.938 1 96.81 13 ARG B O 1
ATOM 1255 N N . GLU B 1 14 ? 5.883 -7.059 -10.57 1 95.81 14 GLU B N 1
ATOM 1256 C CA . GLU B 1 14 ? 4.926 -6.734 -11.617 1 95.81 14 GLU B CA 1
ATOM 1257 C C . GLU B 1 14 ? 3.908 -7.859 -11.805 1 95.81 14 GLU B C 1
ATOM 1259 O O . GLU B 1 14 ? 2.732 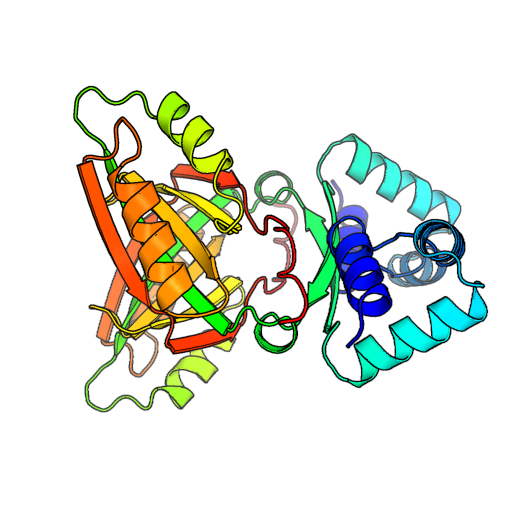-7.602 -12.062 1 95.81 14 GLU B O 1
ATOM 1264 N N . ASN B 1 15 ? 4.406 -9.023 -11.703 1 96.94 15 ASN B N 1
ATOM 1265 C CA . ASN B 1 15 ? 3.576 -10.219 -11.773 1 96.94 15 ASN B CA 1
ATOM 1266 C C . ASN B 1 15 ? 4.027 -11.273 -10.773 1 96.94 15 ASN B C 1
ATOM 1268 O O . ASN B 1 15 ? 4.883 -12.109 -11.086 1 96.94 15 ASN B O 1
ATOM 1272 N N . GLY B 1 16 ? 3.289 -11.344 -9.734 1 97.19 16 GLY B N 1
ATOM 1273 C CA . GLY B 1 16 ? 3.652 -12.234 -8.641 1 97.19 16 GLY B CA 1
ATOM 1274 C C . GLY B 1 16 ? 3.4 -13.703 -8.953 1 97.19 16 GLY B C 1
ATOM 1275 O O . GLY B 1 16 ? 3.812 -14.586 -8.203 1 97.19 16 GLY B O 1
ATOM 1276 N N . ARG B 1 17 ? 2.746 -13.977 -10.062 1 96 17 ARG B N 1
ATOM 1277 C CA . ARG B 1 17 ? 2.451 -15.359 -10.438 1 96 17 ARG B CA 1
ATOM 1278 C C . ARG B 1 17 ? 3.248 -15.773 -11.672 1 96 17 ARG B C 1
ATOM 1280 O O . ARG B 1 17 ? 2.98 -16.812 -12.266 1 96 17 ARG B O 1
ATOM 1287 N N . ALA B 1 18 ? 4.191 -14.938 -12.039 1 95.88 18 ALA B N 1
ATOM 1288 C CA . ALA B 1 18 ? 5.051 -15.32 -13.156 1 95.88 18 ALA B CA 1
ATOM 1289 C C . ALA B 1 18 ? 5.668 -16.703 -12.914 1 95.88 18 ALA B C 1
ATOM 1291 O O . ALA B 1 18 ? 6.125 -17 -11.812 1 95.88 18 ALA B O 1
ATOM 1292 N N . SER B 1 19 ? 5.668 -17.516 -13.969 1 94.12 19 SER B N 1
ATOM 1293 C CA . SER B 1 19 ? 6.223 -18.859 -13.844 1 94.12 19 SER B CA 1
ATOM 1294 C C . SER B 1 19 ? 7.75 -18.828 -13.859 1 94.12 19 SER B C 1
ATOM 1296 O O . SER B 1 19 ? 8.352 -17.906 -14.398 1 94.12 19 SER B O 1
ATOM 1298 N N . TYR B 1 20 ? 8.258 -19.891 -13.305 1 92.44 20 TYR B N 1
ATOM 1299 C CA . TYR B 1 20 ? 9.711 -19.984 -13.312 1 92.44 20 TYR B CA 1
ATOM 1300 C C . TYR B 1 20 ? 10.25 -20.078 -14.742 1 92.44 20 TYR B C 1
ATOM 1302 O O . TYR B 1 20 ? 11.336 -19.578 -15.039 1 92.44 20 TYR B O 1
ATOM 1310 N N . ALA B 1 21 ? 9.484 -20.688 -15.617 1 93.81 21 ALA B N 1
ATOM 1311 C CA . ALA B 1 21 ? 9.859 -20.766 -17.031 1 93.81 21 ALA B CA 1
ATOM 1312 C C . ALA B 1 21 ? 9.891 -19.375 -17.656 1 93.81 21 ALA B C 1
ATOM 1314 O O . ALA B 1 21 ? 10.836 -19.031 -18.359 1 93.81 21 ALA B O 1
ATOM 1315 N N . GLU B 1 22 ? 8.883 -18.594 -17.422 1 95.56 22 GLU B N 1
ATOM 1316 C CA . GLU B 1 22 ? 8.82 -17.234 -17.922 1 95.56 22 GLU B CA 1
ATOM 1317 C C . GLU B 1 22 ? 9.961 -16.391 -17.375 1 95.56 22 GLU B C 1
ATOM 1319 O O . GLU B 1 22 ? 10.602 -15.641 -18.125 1 95.56 22 GLU B O 1
ATOM 1324 N N . LEU B 1 23 ? 10.227 -16.531 -16.094 1 97.38 23 LEU B N 1
ATOM 1325 C CA . LEU B 1 23 ? 11.297 -15.773 -15.445 1 97.38 23 LEU B CA 1
ATOM 1326 C C . LEU B 1 23 ? 12.656 -16.172 -16 1 97.38 23 LEU B C 1
ATOM 1328 O O . LEU B 1 23 ? 13.523 -15.328 -16.203 1 97.38 23 LEU B O 1
ATOM 1332 N N . GLY B 1 24 ? 12.797 -17.469 -16.203 1 97.31 24 GLY B N 1
ATOM 1333 C CA . GLY B 1 24 ? 14.031 -17.953 -16.812 1 97.31 24 GLY B CA 1
ATOM 1334 C C . GLY B 1 24 ? 14.297 -17.344 -18.172 1 97.31 24 GLY B C 1
ATOM 1335 O O . GLY B 1 24 ? 15.422 -16.938 -18.469 1 97.31 24 GLY B O 1
ATOM 1336 N N . ARG B 1 25 ? 13.312 -17.312 -19.047 1 96.75 25 ARG B N 1
ATOM 1337 C CA . ARG B 1 25 ? 13.43 -16.703 -20.359 1 96.75 25 ARG B CA 1
ATOM 1338 C C . ARG B 1 25 ? 13.812 -15.227 -20.25 1 96.75 25 ARG B C 1
ATOM 1340 O O . ARG B 1 25 ? 14.633 -14.727 -21.031 1 96.75 25 ARG B O 1
ATOM 1347 N N . LEU B 1 26 ? 13.273 -14.594 -19.297 1 95.56 26 LEU B N 1
ATOM 1348 C CA . LEU B 1 26 ? 13.492 -13.164 -19.094 1 95.56 26 LEU B CA 1
ATOM 1349 C C . LEU B 1 26 ? 14.953 -12.883 -18.766 1 95.56 26 LEU B C 1
ATOM 1351 O O . LEU B 1 26 ? 15.531 -11.906 -19.25 1 95.56 26 LEU B O 1
ATOM 1355 N N . VAL B 1 27 ? 15.617 -13.719 -17.953 1 96.38 27 VAL B N 1
ATOM 1356 C CA . VAL B 1 27 ? 16.938 -13.367 -17.438 1 96.38 27 VAL B CA 1
ATOM 1357 C C . VAL B 1 27 ? 17.984 -14.273 -18.062 1 96.38 27 VAL B C 1
ATOM 1359 O O . VAL B 1 27 ? 19.172 -14.164 -17.75 1 96.38 27 VAL B O 1
ATOM 1362 N N . GLY B 1 28 ? 17.578 -15.188 -18.875 1 96.69 28 GLY B N 1
ATOM 1363 C CA . GLY B 1 28 ? 18.5 -16.062 -19.578 1 96.69 28 GLY B CA 1
ATOM 1364 C C . GLY B 1 28 ? 19.062 -17.156 -18.688 1 96.69 28 GLY B C 1
ATOM 1365 O O . GLY B 1 28 ? 20.266 -17.469 -18.75 1 96.69 28 GLY B O 1
ATOM 1366 N N . LEU B 1 29 ? 18.328 -17.672 -17.812 1 96.69 29 LEU B N 1
ATOM 1367 C CA . LEU B 1 29 ? 18.734 -18.75 -16.906 1 96.69 29 LEU B CA 1
ATOM 1368 C C . LEU B 1 29 ? 17.781 -19.938 -17.031 1 96.69 29 LEU B C 1
ATOM 1370 O O . LEU B 1 29 ? 16.688 -19.812 -17.578 1 96.69 29 LEU B O 1
ATOM 1374 N N . SER B 1 30 ? 18.281 -21.078 -16.516 1 93.88 30 SER B N 1
ATOM 1375 C CA . SER B 1 30 ? 17.422 -22.266 -16.469 1 93.88 30 SER B CA 1
ATOM 1376 C C . SER B 1 30 ? 16.391 -22.141 -15.352 1 93.88 30 SER B C 1
ATOM 1378 O O . SER B 1 30 ? 16.562 -21.359 -14.422 1 93.88 30 SER B O 1
ATOM 1380 N N . GLY B 1 31 ? 15.336 -22.969 -15.453 1 91.44 31 GLY B N 1
ATOM 1381 C CA . GLY B 1 31 ? 14.312 -23.031 -14.422 1 91.44 31 GLY B CA 1
ATOM 1382 C C . GLY B 1 31 ? 14.875 -23.281 -13.039 1 91.44 31 GLY B C 1
ATOM 1383 O O . GLY B 1 31 ? 14.633 -22.516 -12.109 1 91.44 31 GLY B O 1
ATOM 1384 N N . PRO B 1 32 ? 15.656 -24.297 -12.922 1 93.88 32 PRO B N 1
ATOM 1385 C CA . PRO B 1 32 ? 16.25 -24.609 -11.625 1 93.88 32 PRO B CA 1
ATOM 1386 C C . PRO B 1 32 ? 17.125 -23.484 -11.086 1 93.88 32 PRO B C 1
ATOM 1388 O O . PRO B 1 32 ? 17.109 -23.203 -9.883 1 93.88 32 PRO B O 1
ATOM 1391 N N . SER B 1 33 ? 17.891 -22.812 -11.859 1 95.62 33 SER B N 1
ATOM 1392 C CA . SER B 1 33 ? 18.719 -21.688 -11.438 1 95.62 33 SER B CA 1
ATOM 1393 C C . SER B 1 33 ? 17.859 -20.547 -10.922 1 95.62 33 SER B C 1
ATOM 1395 O O . SER B 1 33 ? 18.188 -19.906 -9.914 1 95.62 33 SER B O 1
ATOM 1397 N N . VAL B 1 34 ? 16.781 -20.312 -11.656 1 97.25 34 VAL B N 1
ATOM 1398 C CA . VAL B 1 34 ? 15.844 -19.266 -11.242 1 97.25 34 VAL B CA 1
ATOM 1399 C C . VAL B 1 34 ? 15.227 -19.641 -9.898 1 97.25 34 VAL B C 1
ATOM 1401 O O . VAL B 1 34 ? 15.141 -18.812 -8.992 1 97.25 34 VAL B O 1
ATOM 1404 N N . THR B 1 35 ? 14.812 -20.859 -9.812 1 96.25 35 THR B N 1
ATOM 1405 C CA . THR B 1 35 ? 14.219 -21.359 -8.57 1 96.25 35 THR B CA 1
ATOM 1406 C C . THR B 1 35 ? 15.18 -21.156 -7.395 1 96.25 35 THR B C 1
ATOM 1408 O O . THR B 1 35 ? 14.773 -20.672 -6.34 1 96.25 35 THR B O 1
ATOM 1411 N N . ASP B 1 36 ? 16.375 -21.469 -7.559 1 97.12 36 ASP B N 1
ATOM 1412 C CA . ASP B 1 36 ? 17.391 -21.312 -6.52 1 97.12 36 ASP B CA 1
ATOM 1413 C C . ASP B 1 36 ? 17.547 -19.859 -6.113 1 97.12 36 ASP B C 1
ATOM 1415 O O . ASP B 1 36 ? 17.594 -19.531 -4.922 1 97.12 36 ASP B O 1
ATOM 1419 N N . ARG B 1 37 ? 17.609 -19.031 -7.047 1 97.5 37 ARG B N 1
ATOM 1420 C CA . ARG B 1 37 ? 17.781 -17.609 -6.773 1 97.5 37 ARG B CA 1
ATOM 1421 C C . ARG B 1 37 ? 16.578 -17.047 -6.02 1 97.5 37 ARG B C 1
ATOM 1423 O O . ARG B 1 37 ? 16.734 -16.297 -5.051 1 97.5 37 ARG B O 1
ATOM 1430 N N . ILE B 1 38 ? 15.406 -17.391 -6.426 1 97.5 38 ILE B N 1
ATOM 1431 C CA . ILE B 1 38 ? 14.195 -16.891 -5.785 1 97.5 38 ILE B CA 1
ATOM 1432 C C . ILE B 1 38 ? 14.125 -17.406 -4.348 1 97.5 38 ILE B C 1
ATOM 1434 O O . ILE B 1 38 ? 13.805 -16.641 -3.43 1 97.5 38 ILE B O 1
ATOM 1438 N N . ASN B 1 39 ? 14.445 -18.672 -4.215 1 97.5 39 ASN B N 1
ATOM 1439 C CA . ASN B 1 39 ? 14.469 -19.234 -2.867 1 97.5 39 ASN B CA 1
ATOM 1440 C C . ASN B 1 39 ? 15.438 -18.469 -1.963 1 97.5 39 ASN B C 1
ATOM 1442 O O . ASN B 1 39 ? 15.125 -18.203 -0.801 1 97.5 39 ASN B O 1
ATOM 1446 N N . ARG B 1 40 ? 16.5 -18.141 -2.43 1 97.69 40 ARG B N 1
ATOM 1447 C CA . ARG B 1 40 ? 17.5 -17.391 -1.663 1 97.69 40 ARG B CA 1
ATOM 1448 C C . ARG B 1 40 ? 16.969 -16.016 -1.297 1 97.69 40 ARG B C 1
ATOM 1450 O O . ARG B 1 40 ? 17.141 -15.547 -0.17 1 97.69 40 ARG B O 1
ATOM 1457 N N . LEU B 1 41 ? 16.359 -15.367 -2.273 1 97.94 41 LEU B N 1
ATOM 1458 C CA . LEU B 1 41 ? 15.797 -14.047 -2.045 1 97.94 41 LEU B CA 1
ATOM 1459 C C . LEU B 1 41 ? 14.703 -14.102 -0.99 1 97.94 41 LEU B C 1
ATOM 1461 O O . LEU B 1 41 ? 14.57 -13.188 -0.172 1 97.94 41 LEU B O 1
ATOM 1465 N N . GLU B 1 42 ? 13.906 -15.125 -0.999 1 97.81 42 GLU B N 1
ATOM 1466 C CA . GLU B 1 42 ? 12.852 -15.312 -0.01 1 97.81 42 GLU B CA 1
ATOM 1467 C C . GLU B 1 42 ? 13.43 -15.625 1.366 1 97.81 42 GLU B C 1
ATOM 1469 O O . GLU B 1 42 ? 13.031 -15.031 2.367 1 97.81 42 GLU B O 1
ATOM 1474 N N . THR B 1 43 ? 14.406 -16.5 1.4 1 97.81 43 THR B N 1
ATOM 1475 C CA . THR B 1 43 ? 15.039 -16.891 2.654 1 97.81 43 THR B CA 1
ATOM 1476 C C . THR B 1 43 ? 15.758 -15.703 3.291 1 97.81 43 THR B C 1
ATOM 1478 O O . THR B 1 43 ? 15.758 -15.555 4.516 1 97.81 43 THR B O 1
ATOM 1481 N N . ALA B 1 44 ? 16.328 -14.875 2.451 1 97.25 44 ALA B N 1
ATOM 1482 C CA . ALA B 1 44 ? 17.062 -13.703 2.924 1 97.25 44 ALA B CA 1
ATOM 1483 C C . ALA B 1 44 ? 16.109 -12.602 3.373 1 97.25 44 ALA B C 1
ATOM 1485 O O . ALA B 1 44 ? 16.547 -11.586 3.926 1 97.25 44 ALA B O 1
ATOM 1486 N N . GLY B 1 45 ? 14.82 -12.719 3.078 1 97.06 45 GLY B N 1
ATOM 1487 C CA . GLY B 1 45 ? 13.828 -11.742 3.504 1 97.06 45 GLY B CA 1
ATOM 1488 C C . GLY B 1 45 ? 13.695 -10.57 2.551 1 97.06 45 GLY B C 1
ATOM 1489 O O . GLY B 1 45 ? 13.109 -9.547 2.896 1 97.06 45 GLY B O 1
ATOM 1490 N N . VAL B 1 46 ? 14.344 -10.633 1.372 1 97.38 46 VAL B N 1
ATOM 1491 C CA . VAL B 1 46 ? 14.18 -9.602 0.352 1 97.38 46 VAL B CA 1
ATOM 1492 C C . VAL B 1 46 ? 12.773 -9.68 -0.241 1 97.38 46 VAL B C 1
ATOM 1494 O O . VAL B 1 46 ? 12.086 -8.672 -0.35 1 97.38 46 VAL B O 1
ATOM 1497 N N . ILE B 1 47 ? 12.445 -10.844 -0.72 1 97.69 47 ILE B N 1
ATOM 1498 C CA . ILE B 1 47 ? 11.055 -11.125 -1.048 1 97.69 47 ILE B CA 1
ATOM 1499 C C . ILE B 1 47 ? 10.328 -11.648 0.189 1 97.69 47 ILE B C 1
ATOM 1501 O O . ILE B 1 47 ? 10.734 -12.656 0.769 1 97.69 47 ILE B O 1
ATOM 1505 N N . THR B 1 48 ? 9.25 -10.969 0.539 1 97.12 48 THR B N 1
ATOM 1506 C CA . THR B 1 48 ? 8.641 -11.289 1.824 1 97.12 48 THR B CA 1
ATOM 1507 C C . THR B 1 48 ? 7.32 -12.031 1.628 1 97.12 48 THR B C 1
ATOM 1509 O O . THR B 1 48 ? 6.695 -12.461 2.598 1 97.12 48 THR B O 1
ATOM 1512 N N . GLY B 1 49 ? 6.859 -12.156 0.365 1 96.75 49 GLY B N 1
ATOM 1513 C CA . GLY B 1 49 ? 5.645 -12.898 0.076 1 96.75 49 GLY B CA 1
ATOM 1514 C C . GLY B 1 49 ? 5.02 -12.531 -1.254 1 96.75 49 GLY B C 1
ATOM 1515 O O . GLY B 1 49 ? 5.637 -11.836 -2.064 1 96.75 49 GLY B O 1
ATOM 1516 N N . TYR B 1 50 ? 3.857 -13.047 -1.478 1 97.56 50 TYR B N 1
ATOM 1517 C CA . TYR B 1 50 ? 3.051 -12.805 -2.67 1 97.56 50 TYR B CA 1
ATOM 1518 C C . TYR B 1 50 ? 1.596 -12.547 -2.303 1 97.56 50 TYR B C 1
ATOM 1520 O O . TYR B 1 50 ? 1.046 -13.203 -1.415 1 97.56 50 TYR B O 1
ATOM 1528 N N . ARG B 1 51 ? 1.021 -11.617 -3.02 1 97.31 51 ARG B N 1
ATOM 1529 C CA . ARG B 1 51 ? -0.357 -11.258 -2.693 1 97.31 51 ARG B CA 1
ATOM 1530 C C . ARG B 1 51 ? -1.159 -10.961 -3.957 1 97.31 51 ARG B C 1
ATOM 1532 O O . ARG B 1 51 ? -0.613 -10.461 -4.941 1 97.31 51 ARG B O 1
ATOM 1539 N N . ALA B 1 52 ? -2.436 -11.25 -3.855 1 97.44 52 ALA B N 1
ATOM 1540 C CA . ALA B 1 52 ? -3.354 -10.727 -4.863 1 97.44 52 ALA B CA 1
ATOM 1541 C C . ALA B 1 52 ? -3.691 -9.258 -4.59 1 97.44 52 ALA B C 1
ATOM 1543 O O . ALA B 1 52 ? -3.877 -8.867 -3.436 1 97.44 52 ALA B O 1
ATOM 1544 N N . THR B 1 53 ? -3.674 -8.484 -5.594 1 96.62 53 THR B N 1
ATOM 1545 C CA . THR B 1 53 ? -4.227 -7.137 -5.516 1 96.62 53 THR B CA 1
ATOM 1546 C C . THR B 1 53 ? -5.711 -7.141 -5.867 1 96.62 53 THR B C 1
ATOM 1548 O O . THR B 1 53 ? -6.145 -7.891 -6.742 1 96.62 53 THR B O 1
ATOM 1551 N N . VAL B 1 54 ? -6.453 -6.27 -5.164 1 96.31 54 VAL B N 1
ATOM 1552 C CA . VAL B 1 54 ? -7.902 -6.316 -5.309 1 96.31 54 VAL B CA 1
ATOM 1553 C C . VAL B 1 54 ? -8.461 -4.895 -5.391 1 96.31 54 VAL B C 1
ATOM 1555 O O . VAL B 1 54 ? -7.801 -3.938 -4.98 1 96.31 54 VAL B O 1
ATOM 1558 N N . ASP B 1 55 ? -9.617 -4.793 -5.992 1 96.19 55 ASP B N 1
ATOM 1559 C CA . ASP B 1 55 ? -10.422 -3.578 -5.914 1 96.19 55 ASP B CA 1
ATOM 1560 C C . ASP B 1 55 ? -11.234 -3.537 -4.617 1 96.19 55 ASP B C 1
ATOM 1562 O O . ASP B 1 55 ? -12.266 -4.199 -4.504 1 96.19 55 ASP B O 1
ATOM 1566 N N . SER B 1 56 ? -10.82 -2.748 -3.691 1 94.19 56 SER B N 1
ATOM 1567 C CA . SER B 1 56 ? -11.406 -2.74 -2.355 1 94.19 56 SER B CA 1
ATOM 1568 C C . SER B 1 56 ? -12.883 -2.387 -2.404 1 94.19 56 SER B C 1
ATOM 1570 O O . SER B 1 56 ? -13.68 -2.91 -1.621 1 94.19 56 SER B O 1
ATOM 1572 N N . ALA B 1 57 ? -13.227 -1.498 -3.27 1 92.62 57 ALA B N 1
ATOM 1573 C CA . ALA B 1 57 ? -14.617 -1.084 -3.379 1 92.62 57 ALA B CA 1
ATOM 1574 C C . ALA B 1 57 ? -15.516 -2.266 -3.74 1 92.62 57 ALA B C 1
ATOM 1576 O O . ALA B 1 57 ? -16.609 -2.406 -3.199 1 92.62 57 ALA B O 1
ATOM 1577 N N . SER B 1 58 ? -15.07 -3.119 -4.594 1 93.88 58 SER B N 1
ATOM 1578 C CA . SER B 1 58 ? -15.828 -4.297 -5.012 1 93.88 58 SER B CA 1
ATOM 1579 C C . SER B 1 58 ? -16 -5.277 -3.855 1 93.88 58 SER B C 1
ATOM 1581 O O . SER B 1 58 ? -16.844 -6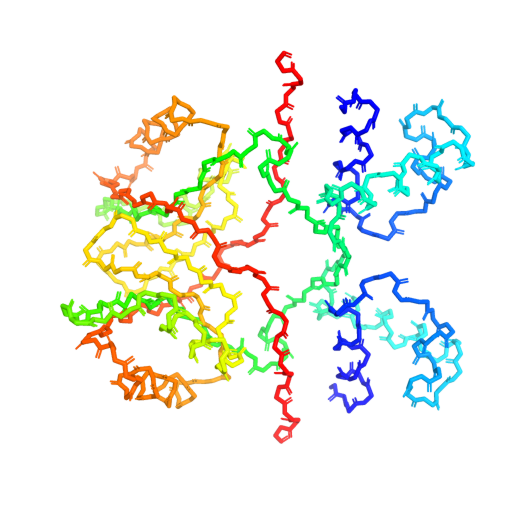.176 -3.916 1 93.88 58 SER B 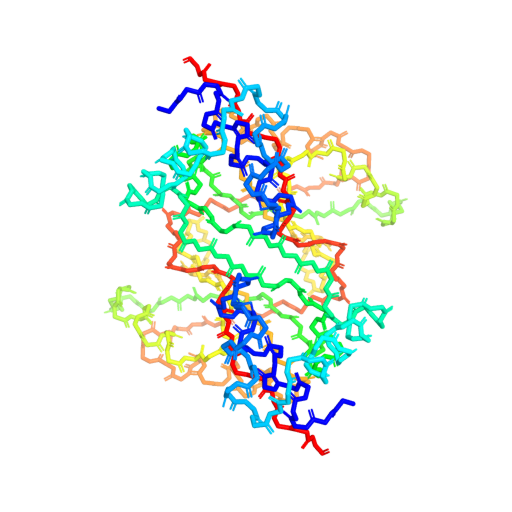O 1
ATOM 1583 N N . LEU B 1 59 ? -15.219 -5.094 -2.816 1 93.62 59 LEU B N 1
ATOM 1584 C CA . LEU B 1 59 ? -15.273 -6 -1.677 1 93.62 59 LEU B CA 1
ATOM 1585 C C . LEU B 1 59 ? -16.047 -5.375 -0.52 1 93.62 59 LEU B C 1
ATOM 1587 O O . LEU B 1 59 ? -16.047 -5.906 0.593 1 93.62 59 LEU B O 1
ATOM 1591 N N . GLY B 1 60 ? -16.625 -4.246 -0.754 1 92.69 60 GLY B N 1
ATOM 1592 C CA . GLY B 1 60 ? -17.422 -3.574 0.262 1 92.69 60 GLY B CA 1
ATOM 1593 C C . GLY B 1 60 ? -16.609 -2.693 1.181 1 92.69 60 GLY B C 1
ATOM 1594 O O . GLY B 1 60 ? -17.047 -2.328 2.268 1 92.69 60 GLY B O 1
ATOM 1595 N N . LEU B 1 61 ? -15.438 -2.484 0.799 1 95.25 61 LEU B N 1
ATOM 1596 C CA . LEU B 1 61 ? -14.555 -1.567 1.515 1 95.25 61 LEU B CA 1
ATOM 1597 C C . LEU B 1 61 ? -14.414 -0.25 0.762 1 95.25 61 LEU B C 1
ATOM 1599 O O . LEU B 1 61 ? -13.375 0.012 0.151 1 95.25 61 LEU B O 1
ATOM 1603 N N . GLY B 1 62 ? -15.414 0.567 0.959 1 94.69 62 GLY B N 1
ATOM 1604 C CA . GLY B 1 62 ? -15.555 1.712 0.074 1 94.69 62 GLY B CA 1
ATOM 1605 C C . GLY B 1 62 ? -15 2.996 0.661 1 94.69 62 GLY B C 1
ATOM 1606 O O . GLY B 1 62 ? -14.984 4.031 -0.005 1 94.69 62 GLY B O 1
ATOM 1607 N N . VAL B 1 63 ? -14.531 2.91 1.917 1 97.12 63 VAL B N 1
ATOM 1608 C CA . VAL B 1 63 ? -14.07 4.133 2.562 1 97.12 63 VAL B CA 1
ATOM 1609 C C . VAL B 1 63 ? -12.609 3.975 2.988 1 97.12 63 VAL B C 1
ATOM 1611 O O . VAL B 1 63 ? -12.266 3.016 3.68 1 97.12 63 VAL B O 1
ATOM 1614 N N . THR B 1 64 ? -11.82 4.859 2.516 1 98.19 64 THR B N 1
ATOM 1615 C CA . THR B 1 64 ? -10.422 4.961 2.936 1 98.19 64 THR B CA 1
ATOM 1616 C C . THR B 1 64 ? -10.172 6.281 3.656 1 98.19 64 THR B C 1
ATOM 1618 O O . THR B 1 64 ? -10.711 7.32 3.27 1 98.19 64 THR B O 1
ATOM 1621 N N . ALA B 1 65 ? -9.391 6.223 4.695 1 98.75 65 ALA B N 1
ATOM 1622 C CA . ALA B 1 65 ? -9.016 7.438 5.406 1 98.75 65 ALA B CA 1
ATOM 1623 C C . ALA B 1 65 ? -7.566 7.375 5.875 1 98.75 65 ALA B C 1
ATOM 1625 O O . ALA B 1 65 ? -7.031 6.293 6.125 1 98.75 65 ALA B O 1
ATOM 1626 N N . LEU B 1 66 ? -6.949 8.492 5.906 1 98.69 66 LEU B N 1
ATOM 1627 C CA . LEU B 1 66 ? -5.66 8.703 6.559 1 98.69 66 LEU B CA 1
ATOM 1628 C C . LEU B 1 66 ? -5.844 9.367 7.922 1 98.69 66 LEU B C 1
ATOM 1630 O O . LEU B 1 66 ? -6.469 10.422 8.023 1 98.69 66 LEU B O 1
ATOM 1634 N N . ILE B 1 67 ? -5.242 8.758 8.961 1 98.69 67 ILE B N 1
ATOM 1635 C CA . ILE B 1 67 ? -5.488 9.242 10.312 1 98.69 67 ILE B CA 1
ATOM 1636 C C . ILE B 1 67 ? -4.16 9.508 11.016 1 98.69 67 ILE B C 1
ATOM 1638 O O . ILE B 1 67 ? -3.381 8.578 11.25 1 98.69 67 ILE B O 1
ATOM 1642 N N . GLY B 1 68 ? -3.938 10.734 11.328 1 98.12 68 GLY B N 1
ATOM 1643 C CA . GLY B 1 68 ? -2.84 11.086 12.211 1 98.12 68 GLY B CA 1
ATOM 1644 C C . GLY B 1 68 ? -3.156 10.859 13.68 1 98.12 68 GLY B C 1
ATOM 1645 O O . GLY B 1 68 ? -4.266 11.148 14.133 1 98.12 68 GLY B O 1
ATOM 1646 N N . ILE B 1 69 ? -2.162 10.297 14.383 1 98 69 ILE B N 1
ATOM 1647 C CA . ILE B 1 69 ? -2.311 10.023 15.805 1 98 69 ILE B CA 1
ATOM 1648 C C . ILE B 1 69 ? -1.222 10.758 16.594 1 98 69 ILE B C 1
ATOM 1650 O O . ILE B 1 69 ? -0.041 10.68 16.25 1 98 69 ILE B O 1
ATOM 1654 N N . SER B 1 70 ? -1.641 11.477 17.578 1 97.75 70 SER B N 1
ATOM 1655 C CA . SER B 1 70 ? -0.718 12.039 18.547 1 97.75 70 SER B CA 1
ATOM 1656 C C . SER B 1 70 ? -0.735 11.242 19.844 1 97.75 70 SER B C 1
ATOM 1658 O O . SER B 1 70 ? -1.791 10.781 20.281 1 97.75 70 SER B O 1
ATOM 1660 N N . LEU B 1 71 ? 0.383 11.133 20.469 1 96.94 71 LEU B N 1
ATOM 1661 C CA . LEU B 1 71 ? 0.503 10.336 21.688 1 96.94 71 LEU B CA 1
ATOM 1662 C C . LEU B 1 71 ? 0.624 11.234 22.906 1 96.94 71 LEU B C 1
ATOM 1664 O O . LEU B 1 71 ? 1.115 12.359 22.812 1 96.94 71 LEU B O 1
ATOM 1668 N N . SER B 1 72 ? 0.192 10.672 23.984 1 95.12 72 SER B N 1
ATOM 1669 C CA . SER B 1 72 ? 0.405 11.359 25.266 1 95.12 72 SER B CA 1
ATOM 1670 C C . SER B 1 72 ? 1.871 11.312 25.672 1 95.12 72 SER B C 1
ATOM 1672 O O . SER B 1 72 ? 2.623 10.445 25.219 1 95.12 72 SER B O 1
ATOM 1674 N N . ASP B 1 73 ? 2.225 12.281 26.516 1 90.06 73 ASP B N 1
ATOM 1675 C CA . ASP B 1 73 ? 3.615 12.406 26.953 1 90.06 73 ASP B CA 1
ATOM 1676 C C . ASP B 1 73 ? 4.109 11.125 27.609 1 90.06 73 ASP B C 1
ATOM 1678 O O . ASP B 1 73 ? 5.277 10.758 27.453 1 90.06 73 ASP B O 1
ATOM 1682 N N . ALA B 1 74 ? 3.217 10.445 28.234 1 90.19 74 ALA B N 1
ATOM 1683 C CA . ALA B 1 74 ? 3.611 9.273 29.031 1 90.19 74 ALA B CA 1
ATOM 1684 C C . ALA B 1 74 ? 3.5 7.996 28.203 1 90.19 74 ALA B C 1
ATOM 1686 O O . ALA B 1 74 ? 3.822 6.906 28.688 1 90.19 74 ALA B O 1
ATOM 1687 N N . ALA B 1 75 ? 3.189 8.227 26.906 1 90.12 75 ALA B N 1
ATOM 1688 C CA . ALA B 1 75 ? 2.883 7.027 26.141 1 90.12 75 ALA B CA 1
ATOM 1689 C C . ALA B 1 75 ? 4.16 6.309 25.703 1 90.12 75 ALA B C 1
ATOM 1691 O O . ALA B 1 75 ? 5.141 6.953 25.328 1 90.12 75 ALA B O 1
ATOM 1692 N N . ASP B 1 76 ? 4.137 5.031 25.891 1 92.56 76 ASP B N 1
ATOM 1693 C CA . ASP B 1 76 ? 5.129 4.164 25.25 1 92.56 76 ASP B CA 1
ATOM 1694 C C . ASP B 1 76 ? 4.758 3.871 23.812 1 92.56 76 ASP B C 1
ATOM 1696 O O . ASP B 1 76 ? 3.799 3.145 23.547 1 92.56 76 ASP B O 1
ATOM 1700 N N . HIS B 1 77 ? 5.621 4.324 22.875 1 90.19 77 HIS B N 1
ATOM 1701 C CA . HIS B 1 77 ? 5.305 4.254 21.453 1 90.19 77 HIS B CA 1
ATOM 1702 C C . HIS B 1 77 ? 5.141 2.807 21 1 90.19 77 HIS B C 1
ATOM 1704 O O . HIS B 1 77 ? 4.27 2.502 20.172 1 90.19 77 HIS B O 1
ATOM 1710 N N . GLU B 1 78 ? 5.934 1.956 21.516 1 92.19 78 GLU B N 1
ATOM 1711 C CA . GLU B 1 78 ? 5.859 0.557 21.109 1 92.19 78 GLU B CA 1
ATOM 1712 C C . GLU B 1 78 ? 4.602 -0.111 21.656 1 92.19 78 GLU B C 1
ATOM 1714 O O . GLU B 1 78 ? 4 -0.955 20.984 1 92.19 78 GLU B O 1
ATOM 1719 N N . ASP B 1 79 ? 4.301 0.285 22.812 1 95.19 79 ASP B N 1
ATOM 1720 C CA . ASP B 1 79 ? 3.068 -0.235 23.406 1 95.19 79 ASP B CA 1
ATOM 1721 C C . ASP B 1 79 ? 1.849 0.203 22.594 1 95.19 79 ASP B C 1
ATOM 1723 O O . ASP B 1 79 ? 0.934 -0.59 22.359 1 95.19 79 ASP B O 1
ATOM 1727 N N . VAL B 1 80 ? 1.833 1.37 22.172 1 96.25 80 VAL B N 1
ATOM 1728 C CA . VAL B 1 80 ? 0.726 1.883 21.375 1 96.25 80 VAL B CA 1
ATOM 1729 C C . VAL B 1 80 ? 0.656 1.135 20.047 1 96.25 80 VAL B C 1
ATOM 1731 O O . VAL B 1 80 ? -0.423 0.715 19.625 1 96.25 80 VAL B O 1
ATOM 1734 N N . ALA B 1 81 ? 1.793 0.969 19.406 1 95.88 81 ALA B N 1
ATOM 1735 C CA . ALA B 1 81 ? 1.831 0.235 18.141 1 95.88 81 ALA B CA 1
ATOM 1736 C C . ALA B 1 81 ? 1.227 -1.157 18.297 1 95.88 81 ALA B C 1
ATOM 1738 O O . ALA B 1 81 ? 0.502 -1.63 17.422 1 95.88 81 ALA B O 1
ATOM 1739 N N . ARG B 1 82 ? 1.513 -1.791 19.375 1 96.19 82 ARG B N 1
ATOM 1740 C CA . ARG B 1 82 ? 0.969 -3.119 19.641 1 96.19 82 ARG B CA 1
ATOM 1741 C C . ARG B 1 82 ? -0.552 -3.076 19.75 1 96.19 82 ARG B C 1
ATOM 1743 O O . ARG B 1 82 ? -1.239 -3.959 19.234 1 96.19 82 ARG B O 1
ATOM 1750 N N . ARG B 1 83 ? -1.054 -2.094 20.391 1 96.88 83 ARG B N 1
ATOM 1751 C CA . ARG B 1 83 ? -2.498 -1.936 20.531 1 96.88 83 ARG B CA 1
ATOM 1752 C C . ARG B 1 83 ? -3.148 -1.628 19.188 1 96.88 83 ARG B C 1
ATOM 1754 O O . ARG B 1 83 ? -4.25 -2.105 18.906 1 96.88 83 ARG B O 1
ATOM 1761 N N . LEU B 1 84 ? -2.482 -0.831 18.406 1 97.31 84 LEU B N 1
ATOM 1762 C CA . LEU B 1 84 ? -2.996 -0.498 17.094 1 97.31 84 LEU B CA 1
ATOM 1763 C C . LEU B 1 84 ? -3.117 -1.747 16.219 1 97.31 84 LEU B C 1
ATOM 1765 O O . LEU B 1 84 ? -4.004 -1.831 15.367 1 97.31 84 LEU B O 1
ATOM 1769 N N . LYS B 1 85 ? -2.283 -2.697 16.453 1 96.25 85 LYS B N 1
ATOM 1770 C CA . LYS B 1 85 ? -2.266 -3.924 15.672 1 96.25 85 LYS B CA 1
ATOM 1771 C C . LYS B 1 85 ? -3.559 -4.715 15.852 1 96.25 85 LYS B C 1
ATOM 1773 O O . LYS B 1 85 ? -3.91 -5.547 15.016 1 96.25 85 LYS B O 1
ATOM 1778 N N . ASP B 1 86 ? -4.27 -4.449 16.891 1 95.19 86 ASP B N 1
ATOM 1779 C CA . ASP B 1 86 ? -5.523 -5.145 17.188 1 95.19 86 ASP B CA 1
ATOM 1780 C C . ASP B 1 86 ? -6.652 -4.633 16.297 1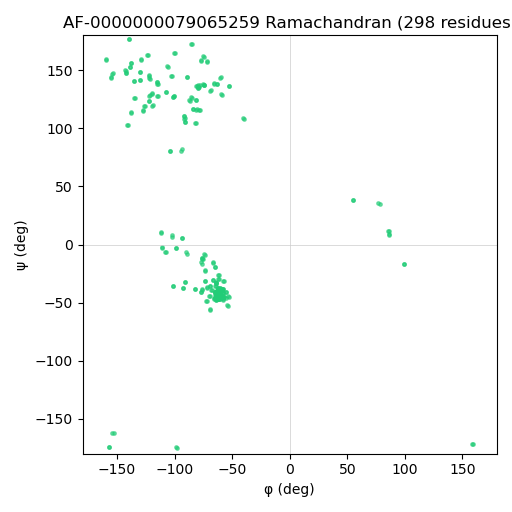 95.19 86 ASP B C 1
ATOM 1782 O O . ASP B 1 86 ? -7.719 -5.25 16.219 1 95.19 86 ASP B O 1
ATOM 1786 N N . LEU B 1 87 ? -6.461 -3.549 15.719 1 96.25 87 LEU B N 1
ATOM 1787 C CA . LEU B 1 87 ? -7.453 -2.988 14.812 1 96.25 87 LEU B CA 1
ATOM 1788 C C . LEU B 1 87 ? -7.199 -3.445 13.375 1 96.25 87 LEU B C 1
ATOM 1790 O O . LEU B 1 87 ? -6.332 -2.898 12.695 1 96.25 87 LEU B O 1
ATOM 1794 N N . ALA B 1 88 ? -8.008 -4.277 12.875 1 94.69 88 ALA B N 1
ATOM 1795 C CA . ALA B 1 88 ? -7.773 -4.969 11.609 1 94.69 88 ALA B CA 1
ATOM 1796 C C . ALA B 1 88 ? -7.969 -4.027 10.422 1 94.69 88 ALA B C 1
ATOM 1798 O O . ALA B 1 88 ? -7.453 -4.277 9.336 1 94.69 88 ALA B O 1
ATOM 1799 N N . GLU B 1 89 ? -8.695 -2.975 10.641 1 96 89 GLU B N 1
ATOM 1800 C CA . GLU B 1 89 ? -9.008 -2.051 9.555 1 96 89 GLU B CA 1
ATOM 1801 C C . GLU B 1 89 ? -7.805 -1.179 9.211 1 96 89 GLU B C 1
ATOM 1803 O O . GLU B 1 89 ? -7.805 -0.502 8.18 1 96 89 GLU B O 1
ATOM 1808 N N . ILE B 1 90 ? -6.805 -1.195 10.078 1 98.19 90 ILE B N 1
ATOM 1809 C CA . ILE B 1 90 ? -5.59 -0.445 9.781 1 98.19 90 ILE B CA 1
ATOM 1810 C C . ILE B 1 90 ? -4.734 -1.223 8.781 1 98.19 90 ILE B C 1
ATOM 1812 O O . ILE B 1 90 ? -4.148 -2.254 9.125 1 98.19 90 ILE B O 1
ATOM 1816 N N . GLU B 1 91 ? -4.57 -0.642 7.621 1 97.38 91 GLU B N 1
ATOM 1817 C CA . GLU B 1 91 ? -3.816 -1.315 6.57 1 97.38 91 GLU B CA 1
ATOM 1818 C C . GLU B 1 91 ? -2.344 -0.915 6.605 1 97.38 91 GLU B C 1
ATOM 1820 O O . GLU B 1 91 ? -1.47 -1.713 6.258 1 97.38 91 GLU B O 1
ATOM 1825 N N . ASP B 1 92 ? -2.09 0.305 6.891 1 98.31 92 ASP B N 1
ATOM 1826 C CA . ASP B 1 92 ? -0.733 0.832 7 1 98.31 92 ASP B CA 1
ATOM 1827 C C . ASP B 1 92 ? -0.55 1.611 8.297 1 98.31 92 ASP B C 1
ATOM 1829 O O . ASP B 1 92 ? -1.453 2.332 8.727 1 98.31 92 ASP B O 1
ATOM 1833 N N . CYS B 1 93 ? 0.609 1.46 8.875 1 98.56 93 CYS B N 1
ATOM 1834 C CA . CYS B 1 93 ? 0.993 2.139 10.109 1 98.56 93 CYS B CA 1
ATOM 1835 C C . CYS B 1 93 ? 2.432 2.637 10.031 1 98.56 93 CYS B C 1
ATOM 1837 O O . CYS B 1 93 ? 3.367 1.837 9.984 1 98.56 93 CYS B O 1
ATOM 1839 N N . TRP B 1 94 ? 2.521 3.943 10.031 1 98.31 94 TRP B N 1
ATOM 1840 C CA . TRP B 1 94 ? 3.834 4.57 9.922 1 98.31 94 TRP B CA 1
ATOM 1841 C C . TRP B 1 94 ? 4.133 5.43 11.148 1 98.31 94 TRP B C 1
ATOM 1843 O O . TRP B 1 94 ? 3.297 6.234 11.57 1 98.31 94 TRP B O 1
ATOM 1853 N N . PHE B 1 95 ? 5.328 5.281 11.805 1 98.19 95 PHE B N 1
ATOM 1854 C CA . PHE B 1 95 ? 5.879 6.215 12.773 1 98.19 95 PHE B CA 1
ATOM 1855 C C . PHE B 1 95 ? 6.574 7.375 12.078 1 98.19 95 PHE B C 1
ATOM 1857 O O . PHE B 1 95 ? 7.461 7.164 11.242 1 98.19 95 PHE B O 1
ATOM 1864 N N . ILE B 1 96 ? 6.156 8.57 12.406 1 97.88 96 ILE B N 1
ATOM 1865 C CA . ILE B 1 96 ? 6.562 9.656 11.523 1 97.88 96 ILE B CA 1
ATOM 1866 C C . ILE B 1 96 ? 7.172 10.789 12.344 1 97.88 96 ILE B C 1
ATOM 1868 O O . ILE B 1 96 ? 6.988 10.852 13.562 1 97.88 96 ILE B O 1
ATOM 1872 N N . ALA B 1 97 ? 7.988 11.633 11.578 1 95.38 97 ALA B N 1
ATOM 1873 C CA . ALA B 1 97 ? 8.477 12.906 12.102 1 95.38 97 ALA B CA 1
ATOM 1874 C C . ALA B 1 97 ? 7.555 14.055 11.711 1 95.38 97 ALA B C 1
ATOM 1876 O O . ALA B 1 97 ? 7.719 14.656 10.648 1 95.38 97 ALA B O 1
ATOM 1877 N N . GLY B 1 98 ? 6.543 14.312 12.336 1 90.56 98 GLY B N 1
ATOM 1878 C CA . GLY B 1 98 ? 5.605 15.391 12.031 1 90.56 98 GLY B CA 1
ATOM 1879 C C . GLY B 1 98 ? 4.824 15.852 13.25 1 90.56 98 GLY B C 1
ATOM 1880 O O . GLY B 1 98 ? 5.234 15.617 14.383 1 90.56 98 GLY B O 1
ATOM 1881 N N . ASP B 1 99 ? 3.73 16.547 12.922 1 90.31 99 ASP B N 1
ATOM 1882 C CA . ASP B 1 99 ? 2.881 17.031 14.008 1 90.31 99 ASP B CA 1
ATOM 1883 C C . ASP B 1 99 ? 2.268 15.859 14.789 1 90.31 99 ASP B C 1
ATOM 1885 O O . ASP B 1 99 ? 2.051 15.961 15.992 1 90.31 99 ASP B O 1
ATOM 1889 N N . ASP B 1 100 ? 2.016 14.836 14.094 1 95.88 100 ASP B N 1
ATOM 1890 C CA . ASP B 1 100 ? 1.542 13.602 14.703 1 95.88 100 ASP B CA 1
ATOM 1891 C C . ASP B 1 100 ? 2.684 12.602 14.883 1 95.88 100 ASP B C 1
ATOM 1893 O O . ASP B 1 100 ? 3.766 12.789 14.32 1 95.88 100 ASP B O 1
ATOM 1897 N N . SER B 1 101 ? 2.383 11.602 15.719 1 97.25 101 SER B N 1
ATOM 1898 C CA . SER B 1 101 ? 3.381 10.562 15.953 1 97.25 101 SER B CA 1
ATOM 1899 C C . SER B 1 101 ? 3.223 9.406 14.961 1 97.25 101 SER B C 1
ATOM 1901 O O . SER B 1 101 ? 4.207 8.773 14.578 1 97.25 101 SER B O 1
ATOM 1903 N N . TYR B 1 102 ? 1.991 9.164 14.578 1 98.25 102 TYR B N 1
ATOM 1904 C CA . TYR B 1 102 ? 1.709 8.117 13.602 1 98.25 102 TYR B CA 1
ATOM 1905 C C . TYR B 1 102 ? 0.81 8.633 12.484 1 98.25 102 TYR B C 1
ATOM 1907 O O . TYR B 1 102 ? -0.008 9.531 12.703 1 98.25 102 TYR B O 1
ATOM 1915 N N . MET B 1 103 ? 1.028 8.078 11.344 1 98.56 103 MET B N 1
ATOM 1916 C CA . MET B 1 103 ? 0.053 8.125 10.258 1 98.56 103 MET B CA 1
ATOM 1917 C C . MET B 1 103 ? -0.474 6.734 9.938 1 98.56 103 MET B C 1
ATOM 1919 O O . MET B 1 103 ? 0.305 5.797 9.75 1 98.56 103 MET B O 1
ATOM 1923 N N . LEU B 1 104 ? -1.789 6.586 9.914 1 98.75 104 LEU B N 1
ATOM 1924 C CA . LEU B 1 104 ? -2.453 5.324 9.609 1 98.75 104 LEU B CA 1
ATOM 1925 C C . LEU B 1 104 ? -3.248 5.434 8.312 1 98.75 104 LEU B C 1
ATOM 1927 O O . LEU B 1 104 ? -3.877 6.461 8.047 1 98.75 104 LEU B O 1
ATOM 1931 N N . LYS B 1 105 ? -3.189 4.484 7.551 1 98.75 105 LYS B N 1
ATOM 1932 C CA . LYS B 1 105 ? -4.191 4.301 6.504 1 98.75 105 LYS B CA 1
ATOM 1933 C C . LYS B 1 105 ? -5.215 3.246 6.902 1 98.75 105 LYS B C 1
ATOM 1935 O O . LYS B 1 105 ? -4.855 2.109 7.219 1 98.75 105 LYS B O 1
ATOM 1940 N N . VAL B 1 106 ? -6.438 3.615 6.824 1 98.44 106 VAL B N 1
ATOM 1941 C CA . VAL B 1 106 ? -7.535 2.758 7.262 1 98.44 106 VAL B CA 1
ATOM 1942 C C . VAL B 1 106 ? -8.5 2.529 6.102 1 98.44 106 VAL B C 1
ATOM 1944 O O . VAL B 1 106 ? -8.766 3.443 5.316 1 98.44 106 VAL B O 1
ATOM 1947 N N . ARG B 1 107 ? -9.055 1.39 6.059 1 97.56 107 ARG B N 1
ATOM 1948 C CA . ARG B 1 107 ? -10.07 1.045 5.07 1 97.56 107 ARG B CA 1
ATOM 1949 C C . ARG B 1 107 ? -11.242 0.31 5.723 1 97.56 107 ARG B C 1
ATOM 1951 O O . ARG B 1 107 ? -11.039 -0.67 6.441 1 97.56 107 ARG B O 1
ATOM 1958 N N . VAL B 1 108 ? -12.438 0.823 5.496 1 97.06 108 VAL B N 1
ATOM 19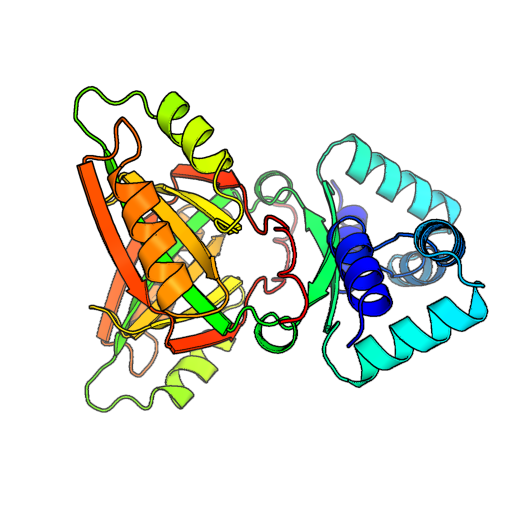59 C CA . VAL B 1 108 ? -13.648 0.299 6.117 1 97.06 108 VAL B CA 1
ATOM 1960 C C . VAL B 1 108 ? -14.789 0.293 5.102 1 97.06 108 VAL B C 1
ATOM 1962 O O . VAL B 1 108 ? -14.617 0.728 3.963 1 97.06 108 VAL B O 1
ATOM 1965 N N . GLY B 1 109 ? -15.914 -0.224 5.523 1 96.12 109 GLY B N 1
ATOM 1966 C CA . GLY B 1 109 ? -17.031 -0.392 4.609 1 96.12 109 GLY B CA 1
ATOM 1967 C C . GLY B 1 109 ? -17.766 0.905 4.32 1 96.12 109 GLY B C 1
ATOM 1968 O O . GLY B 1 109 ? -18.172 1.151 3.182 1 96.12 109 GLY B O 1
ATOM 1969 N N . ASP B 1 110 ? -17.953 1.706 5.32 1 96.12 110 ASP B N 1
ATOM 1970 C CA . ASP B 1 110 ? -18.719 2.939 5.195 1 96.12 110 ASP B CA 1
ATOM 1971 C C . ASP B 1 110 ? -18.328 3.941 6.281 1 96.12 110 ASP B C 1
ATOM 1973 O O . ASP B 1 110 ? -17.406 3.699 7.055 1 96.12 110 ASP B O 1
ATOM 1977 N N . VAL B 1 111 ? -19.062 5 6.289 1 97.12 111 VAL B N 1
ATOM 1978 C CA . VAL B 1 111 ? -18.719 6.094 7.191 1 97.12 111 VAL B CA 1
ATOM 1979 C C . VAL B 1 111 ? -18.969 5.676 8.633 1 97.12 111 VAL B C 1
ATOM 1981 O O . VAL B 1 111 ? -18.234 6.055 9.547 1 97.12 111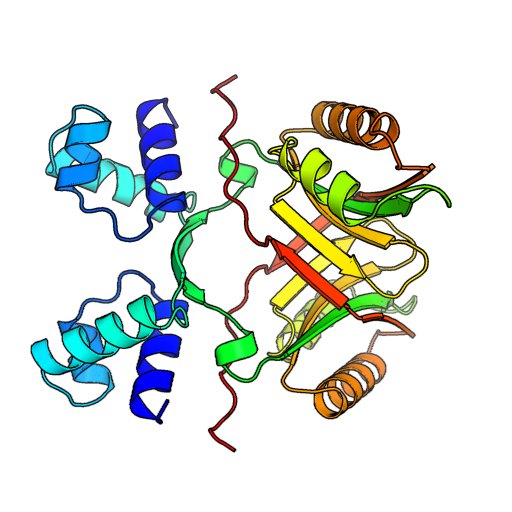 VAL B O 1
ATOM 1984 N N . ASP B 1 112 ? -20 4.895 8.844 1 97.56 112 ASP B N 1
ATOM 1985 C CA . ASP B 1 112 ? -20.25 4.379 10.18 1 97.56 112 ASP B CA 1
ATOM 1986 C C . ASP B 1 112 ? -19.062 3.566 10.695 1 97.56 112 ASP B C 1
ATOM 1988 O O . ASP B 1 112 ? -18.656 3.707 11.852 1 97.56 112 ASP B O 1
ATOM 1992 N N . GLY B 1 113 ? -18.562 2.721 9.852 1 96.81 113 GLY B N 1
ATOM 1993 C CA . GLY B 1 113 ? -17.375 1.975 10.203 1 96.81 113 GLY B CA 1
ATOM 1994 C C . GLY B 1 113 ? -16.188 2.867 10.531 1 96.81 113 GLY B C 1
ATOM 1995 O O . GLY B 1 113 ? -15.422 2.582 11.453 1 96.81 113 GLY B O 1
ATOM 1996 N N . LEU B 1 114 ? -16.062 3.945 9.789 1 98.12 114 LEU B N 1
ATOM 1997 C CA . LEU B 1 114 ? -14.977 4.887 10.039 1 98.12 114 LEU B CA 1
ATOM 1998 C C . LEU B 1 114 ? -15.141 5.555 11.398 1 98.12 114 LEU B C 1
ATOM 2000 O O . LEU B 1 114 ? -14.18 5.656 12.164 1 98.12 114 LEU B O 1
ATOM 2004 N N . GLU B 1 115 ? -16.312 5.98 11.641 1 98.38 115 GLU B N 1
ATOM 2005 C CA . GLU B 1 115 ? -16.578 6.598 12.938 1 98.38 115 GLU B CA 1
ATOM 2006 C C . GLU B 1 115 ? -16.25 5.645 14.078 1 98.38 115 GLU B C 1
ATOM 2008 O O . GLU B 1 115 ? -15.625 6.047 15.062 1 98.38 115 GLU B O 1
ATOM 2013 N N . LYS B 1 116 ? -16.641 4.398 13.969 1 97.94 116 LYS B N 1
ATOM 2014 C CA . LYS B 1 116 ? -16.328 3.393 14.977 1 97.94 116 LYS B CA 1
ATOM 2015 C C . LYS B 1 116 ? -14.812 3.248 15.148 1 97.94 116 LYS B C 1
ATOM 2017 O O . LYS B 1 116 ? -14.312 3.168 16.281 1 97.94 116 LYS B O 1
ATOM 2022 N N . THR B 1 117 ? -14.148 3.197 14.055 1 97.88 117 THR B N 1
ATOM 2023 C CA . THR B 1 117 ? -12.695 3.074 14.094 1 97.88 117 THR B CA 1
ATOM 2024 C C . THR B 1 117 ? -12.07 4.266 14.812 1 97.88 117 THR B C 1
ATOM 2026 O O . THR B 1 117 ? -11.188 4.09 15.656 1 97.88 117 THR B O 1
ATOM 2029 N N . ILE B 1 118 ? -12.516 5.488 14.477 1 98.12 118 ILE B N 1
ATOM 2030 C CA . ILE B 1 118 ? -11.992 6.703 15.094 1 98.12 118 ILE B CA 1
ATOM 2031 C C . ILE B 1 118 ? -12.242 6.668 16.594 1 98.12 118 ILE B C 1
ATOM 2033 O O . ILE B 1 118 ? -11.359 7.012 17.391 1 98.12 118 ILE B O 1
ATOM 2037 N N . ARG B 1 119 ? -13.383 6.219 17.031 1 98.12 119 ARG B N 1
ATOM 2038 C CA . ARG B 1 119 ? -13.719 6.125 18.453 1 98.12 119 ARG B CA 1
ATOM 2039 C C . ARG B 1 119 ? -12.805 5.141 19.172 1 98.12 119 ARG B C 1
ATOM 2041 O O . ARG B 1 119 ? -12.32 5.414 20.266 1 98.12 119 ARG B O 1
ATOM 2048 N N . ARG B 1 120 ? -12.578 4.055 18.547 1 97.88 120 ARG B N 1
ATOM 2049 C CA . ARG B 1 120 ? -11.688 3.057 19.125 1 97.88 120 ARG B CA 1
ATOM 2050 C C . ARG B 1 120 ? -10.266 3.594 19.25 1 97.88 120 ARG B C 1
ATOM 2052 O O . ARG B 1 120 ? -9.609 3.383 20.266 1 97.88 120 ARG B O 1
ATOM 2059 N N . LEU B 1 121 ? -9.828 4.273 18.234 1 98 121 LEU B N 1
ATOM 2060 C CA . LEU B 1 121 ? -8.5 4.867 18.266 1 98 121 LEU B CA 1
ATOM 2061 C C . LEU B 1 121 ? -8.383 5.895 19.375 1 98 121 LEU B C 1
ATOM 2063 O O . LEU B 1 121 ? -7.414 5.879 20.141 1 98 121 LEU B O 1
ATOM 2067 N N . SER B 1 122 ? -9.367 6.754 19.469 1 97 122 SER B N 1
ATOM 2068 C CA . SER B 1 122 ? -9.375 7.789 20.5 1 97 122 SER B CA 1
ATOM 2069 C C . SER B 1 122 ? -9.398 7.184 21.891 1 97 122 SER B C 1
ATOM 2071 O O . SER B 1 122 ? -8.891 7.781 22.844 1 97 122 SER B O 1
ATOM 2073 N N . GLY B 1 123 ? -9.922 5.98 22 1 96.38 123 GLY B N 1
ATOM 2074 C CA . GLY B 1 123 ? -10.016 5.309 23.297 1 96.38 123 GLY B CA 1
ATOM 2075 C C . GLY B 1 123 ? -8.797 4.469 23.609 1 96.38 123 GLY B C 1
ATOM 2076 O O . GLY B 1 123 ? -8.695 3.914 24.719 1 96.38 123 GLY B O 1
ATOM 2077 N N . THR B 1 124 ? -7.957 4.344 22.734 1 96.38 124 THR B N 1
ATOM 2078 C CA . THR B 1 124 ? -6.746 3.555 22.938 1 96.38 124 THR B CA 1
ATOM 2079 C C . THR B 1 124 ? -5.812 4.242 23.938 1 96.38 124 THR B C 1
ATOM 2081 O O . THR B 1 124 ? -5.52 5.43 23.797 1 96.38 124 THR B O 1
ATOM 2084 N N . LYS B 1 125 ? -5.297 3.514 24.922 1 95.88 125 LYS B N 1
ATOM 2085 C CA . LYS B 1 125 ? -4.379 4.059 25.906 1 95.88 125 LYS B CA 1
ATOM 2086 C C . LYS B 1 125 ? -3.131 4.637 25.25 1 95.88 125 LYS B C 1
ATOM 2088 O O . LYS B 1 125 ? -2.496 3.975 24.422 1 95.88 125 LYS B O 1
ATOM 2093 N N . GLY B 1 126 ? -2.824 5.828 25.594 1 96.5 126 GLY B N 1
ATOM 2094 C CA . GLY B 1 126 ? -1.636 6.473 25.062 1 96.5 126 GLY B CA 1
ATOM 2095 C C . GLY B 1 126 ? -1.936 7.418 23.922 1 96.5 126 GLY B C 1
ATOM 2096 O O . GLY B 1 126 ? -1.094 8.234 23.547 1 96.5 126 GLY B O 1
ATOM 2097 N N . VAL B 1 127 ? -3.105 7.281 23.344 1 97.25 127 VAL B N 1
ATOM 2098 C CA . VAL B 1 127 ? -3.51 8.172 22.266 1 97.25 127 VAL B CA 1
ATOM 2099 C C . VAL B 1 127 ? -4.121 9.445 22.844 1 97.25 127 VAL B C 1
ATOM 2101 O O . VAL B 1 127 ? -5.043 9.383 23.656 1 97.25 127 VAL B O 1
ATOM 2104 N N . SER B 1 128 ? -3.574 10.531 22.406 1 97.25 128 SER B N 1
ATOM 2105 C CA . SER B 1 128 ? -4.059 11.805 22.922 1 97.25 128 SER B CA 1
ATOM 2106 C C . SER B 1 128 ? -5.004 12.484 21.938 1 97.25 128 SER B C 1
ATOM 2108 O O . SER B 1 128 ? -5.941 13.172 22.328 1 97.25 128 SER B O 1
ATOM 2110 N N . ARG B 1 129 ? -4.734 12.336 20.672 1 96.94 129 ARG B N 1
ATOM 2111 C CA . ARG B 1 129 ? -5.531 13 19.641 1 96.94 129 ARG B CA 1
ATOM 2112 C C . ARG B 1 129 ? -5.473 12.242 18.328 1 96.94 129 ARG B C 1
ATOM 2114 O O . ARG B 1 129 ? -4.457 11.625 18 1 96.94 129 ARG B O 1
ATOM 2121 N N . THR B 1 130 ? -6.559 12.305 17.641 1 97.31 130 THR B N 1
ATOM 2122 C CA . THR B 1 130 ? -6.625 11.797 16.266 1 97.31 130 THR B CA 1
ATOM 2123 C C . THR B 1 130 ? -7.039 12.898 15.297 1 97.31 130 THR B C 1
ATOM 2125 O O . THR B 1 130 ? -7.836 13.773 15.648 1 97.31 130 THR B O 1
ATOM 2128 N N . ARG B 1 131 ? -6.488 12.914 14.141 1 97 131 ARG B N 1
ATOM 2129 C CA . ARG B 1 131 ? -6.871 13.766 13.023 1 97 131 ARG B CA 1
ATOM 2130 C C . ARG B 1 131 ? -7.16 12.938 11.773 1 97 131 ARG B C 1
ATOM 2132 O O . ARG B 1 131 ? -6.254 12.312 11.219 1 97 131 ARG B O 1
ATOM 2139 N N . THR B 1 132 ? -8.406 13.039 11.289 1 97.81 132 THR B N 1
ATOM 2140 C CA . THR B 1 132 ? -8.836 12.164 10.211 1 97.81 132 THR B CA 1
ATOM 2141 C C . THR B 1 132 ? -8.945 12.938 8.898 1 97.81 132 THR B C 1
ATOM 2143 O O . THR B 1 132 ? -9.547 14.016 8.859 1 97.81 132 THR B O 1
ATOM 2146 N N . THR B 1 133 ? -8.383 12.414 7.867 1 98.12 133 THR B N 1
ATOM 2147 C CA . THR B 1 133 ? -8.539 12.906 6.5 1 98.12 133 THR B CA 1
ATOM 2148 C C . THR B 1 133 ? -9.164 11.836 5.609 1 98.12 133 THR B C 1
ATOM 2150 O O . THR B 1 133 ? -8.578 10.766 5.41 1 98.12 133 THR B O 1
ATOM 2153 N N . ILE B 1 134 ? -10.289 12.156 5.059 1 98.12 134 ILE B N 1
ATOM 2154 C CA . ILE B 1 134 ? -10.977 11.203 4.195 1 98.12 134 ILE B CA 1
ATOM 2155 C C . ILE B 1 134 ? -10.359 11.234 2.799 1 98.12 134 ILE B C 1
ATOM 2157 O O . ILE B 1 134 ? -10.062 12.305 2.268 1 98.12 134 ILE B O 1
ATOM 2161 N N . VAL B 1 135 ? -10.141 10.094 2.211 1 98.44 135 VAL B N 1
ATOM 2162 C CA . VAL B 1 135 ? -9.703 9.961 0.824 1 98.44 135 VAL B CA 1
ATOM 2163 C C . VAL B 1 135 ? -10.922 10.016 -0.102 1 98.44 135 VAL B C 1
ATOM 2165 O O . VAL B 1 135 ? -11.797 9.148 -0.046 1 98.44 135 VAL B O 1
ATOM 2168 N N . LEU B 1 136 ? -10.891 11.047 -0.9 1 97.25 136 LEU B N 1
ATOM 2169 C CA . LEU B 1 136 ? -12.008 11.203 -1.829 1 97.25 136 LEU B CA 1
ATOM 2170 C C . LEU B 1 136 ? -11.883 10.227 -2.998 1 97.25 136 LEU B C 1
ATOM 2172 O O . LEU B 1 136 ? -12.875 9.672 -3.461 1 97.25 136 LEU B O 1
ATOM 2176 N N . SER B 1 137 ? -10.688 10.031 -3.471 1 96.31 137 SER B N 1
ATOM 2177 C CA . SER B 1 137 ? -10.422 9.023 -4.492 1 96.31 137 SER B CA 1
ATOM 2178 C C . SER B 1 137 ? -8.969 8.562 -4.445 1 96.31 137 SER B C 1
ATOM 2180 O O . SER B 1 137 ? -8.07 9.344 -4.125 1 96.31 137 SER B O 1
ATOM 2182 N N . THR B 1 138 ? -8.844 7.309 -4.707 1 96.94 138 THR B N 1
ATOM 2183 C CA . THR B 1 138 ? -7.516 6.727 -4.875 1 96.94 138 THR B CA 1
ATOM 2184 C C . THR B 1 138 ? -7.102 6.75 -6.344 1 96.94 138 THR B C 1
ATOM 2186 O O . THR B 1 138 ? -7.664 6.027 -7.168 1 96.94 138 THR B O 1
ATOM 2189 N N . LYS B 1 139 ? -6.113 7.598 -6.613 1 97.06 139 LYS B N 1
ATOM 2190 C CA . LYS B 1 139 ? -5.641 7.621 -7.992 1 97.06 139 LYS B CA 1
ATOM 2191 C C . LYS B 1 139 ? -4.852 6.359 -8.328 1 97.06 139 LYS B C 1
ATOM 2193 O O . LYS B 1 139 ? -5.109 5.707 -9.344 1 97.06 139 LYS B O 1
ATOM 2198 N N . TRP B 1 140 ? -3.891 5.984 -7.473 1 95.94 140 TRP B N 1
ATOM 2199 C CA . TRP B 1 140 ? -3.248 4.676 -7.5 1 95.94 140 TRP B CA 1
ATOM 2200 C C . TRP B 1 140 ? -2.6 4.355 -6.16 1 95.94 140 TRP B C 1
ATOM 2202 O O . TRP B 1 140 ? -2.365 5.254 -5.348 1 95.94 140 TRP B O 1
ATOM 2212 N N . GLU B 1 141 ? -2.395 3.039 -5.992 1 95.75 141 GLU B N 1
ATOM 2213 C CA . GLU B 1 141 ? -1.711 2.549 -4.801 1 95.75 141 GLU B CA 1
ATOM 2214 C C . GLU B 1 141 ? -0.734 1.427 -5.148 1 95.75 141 GLU B C 1
ATOM 2216 O O . GLU B 1 141 ? -0.937 0.699 -6.121 1 95.75 141 GLU B O 1
ATOM 2221 N N . ASN B 1 142 ? 0.292 1.355 -4.277 1 94.19 142 ASN B N 1
ATOM 2222 C CA . ASN B 1 142 ? 1.252 0.261 -4.371 1 94.19 142 ASN B CA 1
ATOM 2223 C C . ASN B 1 142 ? 1.863 0.168 -5.766 1 94.19 142 ASN B C 1
ATOM 2225 O O . ASN B 1 142 ? 2.041 -0.929 -6.297 1 94.19 142 ASN B O 1
ATOM 2229 N N . ARG B 1 143 ? 2.121 1.29 -6.344 1 94.94 143 ARG B N 1
ATOM 2230 C CA . ARG B 1 143 ? 2.77 1.303 -7.652 1 94.94 143 ARG B CA 1
ATOM 2231 C C . ARG B 1 143 ? 4.164 0.694 -7.578 1 94.94 143 ARG B C 1
ATOM 2233 O O . ARG B 1 143 ? 4.906 0.946 -6.625 1 94.94 143 ARG B O 1
ATOM 2240 N N . VAL B 1 144 ? 4.469 -0.062 -8.539 1 92 144 VAL B N 1
ATOM 2241 C CA . VAL B 1 144 ? 5.781 -0.686 -8.633 1 92 144 VAL B CA 1
ATOM 2242 C C . VAL B 1 144 ? 6.727 0.216 -9.43 1 92 144 VAL B C 1
ATOM 2244 O O . VAL B 1 144 ? 6.605 0.334 -10.648 1 92 144 VAL B O 1
ATOM 2247 N N . GLY B 1 145 ? 7.598 0.852 -8.766 1 87.5 145 GLY B N 1
ATOM 2248 C CA . GLY B 1 145 ? 8.602 1.659 -9.445 1 87.5 145 GLY B CA 1
ATOM 2249 C C . GLY B 1 145 ? 9.812 0.864 -9.883 1 87.5 145 GLY B C 1
ATOM 2250 O O . GLY B 1 145 ? 9.977 -0.294 -9.484 1 87.5 145 GLY B O 1
ATOM 2251 N N . GLU B 1 146 ? 10.617 1.518 -10.602 1 86 146 GLU B N 1
ATOM 2252 C CA . GLU B 1 146 ? 11.852 0.874 -11.039 1 86 146 GLU B CA 1
ATOM 2253 C C . GLU B 1 146 ? 12.859 0.783 -9.898 1 86 146 GLU B C 1
ATOM 2255 O O . GLU B 1 146 ? 13.008 1.726 -9.117 1 86 146 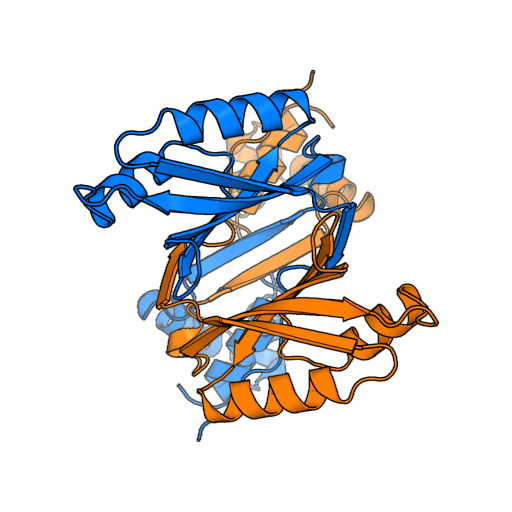GLU B O 1
ATOM 2260 N N . LEU B 1 147 ? 13.477 -0.325 -9.82 1 87.75 147 LEU B N 1
ATOM 2261 C CA . LEU B 1 147 ? 14.516 -0.484 -8.805 1 87.75 147 LEU B CA 1
ATOM 2262 C C . LEU B 1 147 ? 15.781 0.268 -9.203 1 87.75 147 LEU B C 1
ATOM 2264 O O . LEU B 1 147 ? 16.156 0.294 -10.383 1 87.75 147 LEU B O 1
ATOM 2268 N N . PRO B 1 148 ? 16.328 0.928 -8.18 1 80.25 148 PRO B N 1
ATOM 2269 C CA . PRO B 1 148 ? 17.578 1.607 -8.484 1 80.25 148 PRO B CA 1
ATOM 2270 C C . PRO B 1 148 ? 18.672 0.646 -8.953 1 80.25 148 PRO B C 1
ATOM 2272 O O . PRO B 1 148 ? 18.688 -0.523 -8.562 1 80.25 148 PRO B O 1
ATOM 2275 N N . GLU B 1 149 ? 19.453 1.158 -9.906 1 71.25 149 GLU B N 1
ATOM 2276 C CA . GLU B 1 149 ? 20.578 0.354 -10.359 1 71.25 149 GLU B CA 1
ATOM 2277 C C . GLU B 1 149 ? 21.609 0.156 -9.25 1 71.25 149 GLU B C 1
ATOM 2279 O O . GLU B 1 149 ? 21.688 0.965 -8.32 1 71.25 149 GLU B O 1
ATOM 2284 N N . GLU B 1 150 ? 22.188 -1.092 -9.094 1 63.81 150 GLU B N 1
ATOM 2285 C CA . GLU B 1 150 ? 23.25 -1.326 -8.125 1 63.81 150 GLU B CA 1
ATOM 2286 C C . GLU B 1 150 ? 24.234 -0.159 -8.086 1 63.81 150 GLU B C 1
ATOM 2288 O O . GLU B 1 150 ? 24.641 0.339 -9.133 1 63.81 150 GLU B O 1
ATOM 2293 N N . SER B 1 151 ? 24.266 0.692 -7.027 1 47.5 151 SER B N 1
ATOM 2294 C CA . SER B 1 151 ? 25.406 1.601 -6.957 1 47.5 151 SER B CA 1
ATOM 2295 C C . SER B 1 151 ? 26.719 0.84 -7.035 1 47.5 151 SER B C 1
ATOM 2297 O O . SER B 1 151 ? 26.812 -0.314 -6.613 1 47.5 151 SER B O 1
#

Nearest PDB structures (foldseek):
  2w25-assembly1_B  TM=9.587E-01  e=7.884E-15  Mycobacterium tuberculosis H37Rv
  2w29-assembly1_B  TM=9.580E-01  e=8.930E-15  Mycobacterium tuberculosis H37Rv
  2ivm-assembly1_A  TM=9.506E-01  e=1.665E-14  Mycobacterium tuberculosis H37Rv
  2qz8-assembly1_B-2  TM=9.072E-01  e=1.470E-14  Mycobacterium tuberculosis H37Rv
  4pcq-assembly1_B  TM=8.504E-01  e=1.154E-11  Mycobacterium tuberculosis H37Rv

Foldseek 3Di:
DAPLLQQLVLVCLVPVPDALVNSCVVSVHDSVVSVVSVVVCCVVCVDVDDDDDDDCVVVLFNWKKKKFWAFDPPDDPVVQVVVVVVPPQFPDWDQDDDPGRIITIGIHRDPVRVVVVLVVSCPGHGTPDMDMGIDPDDPDPPDRDRDDHDD/DAPLLQQLVLVCLVPVPDALPNSCVVSVHDSVVSVVSVVVCCVVCVDVDDDDDDDCVVVLFNWKKKKFWAFDPPDDPVVQVVVVVVPPQFPDWDQDDDPGRIITMGIHRDPVRVVVVLVVSCPGHGTDDMDMGIDPDDPDPPDRDRDDDDD

Radius of gyration: 20.29 Å; Cα contacts (8 Å, |Δi|>4): 560; chains: 2; bounding box: 50×57×49 Å

Organism: Streptomyces microflavus (NCBI:txid1919)